Protein AF-A0A0S8FXU2-F1 (afdb_monomer_lite)

Secondary structure (DSSP, 8-state):
----TTTSBTTB-EEETTT---SS-HHHHHHHTSTT-EE---TTT--EE-STTHHHHHTTGGG-SSTTSTTSHHHHHHHTT-EEEEES--GGG-THHHHHHHHHT-TTSEEEEEEEEEE-TT--EEEEEEEEEPSSS-B--GGGHHHHHHTTSEEEEEETTEEEEEEEHHHHHHHHHHHHHH-TTTTB-HHHHHHHHHHHHHHHHT-

Structure (mmCIF, N/CA/C/O backbone):
data_AF-A0A0S8FXU2-F1
#
_entry.id   AF-A0A0S8FXU2-F1
#
loop_
_atom_site.group_PDB
_atom_site.id
_atom_site.type_symbol
_atom_site.label_atom_id
_atom_site.label_alt_id
_atom_site.label_comp_id
_atom_site.label_asym_id
_atom_site.label_entity_id
_atom_site.label_seq_id
_atom_site.pdbx_PDB_ins_code
_atom_site.Cartn_x
_atom_site.Cartn_y
_atom_site.Cartn_z
_atom_site.occupancy
_atom_site.B_iso_or_equiv
_atom_site.auth_seq_id
_atom_site.auth_comp_id
_atom_site.auth_asym_id
_atom_site.auth_atom_id
_atom_site.pdbx_PDB_model_num
ATOM 1 N N . PRO A 1 1 ? -3.199 -3.522 6.782 1.00 95.38 1 PRO A N 1
ATOM 2 C CA . PRO A 1 1 ? -3.885 -2.421 6.048 1.00 95.38 1 PRO A CA 1
ATOM 3 C C . PRO A 1 1 ? -5.381 -2.440 6.380 1.00 95.38 1 PRO A C 1
ATOM 5 O O . PRO A 1 1 ? -5.891 -3.525 6.604 1.00 95.38 1 PRO A O 1
ATOM 8 N N . THR A 1 2 ? -6.085 -1.306 6.423 1.00 97.88 2 THR A N 1
ATOM 9 C CA . THR A 1 2 ? -7.543 -1.249 6.686 1.00 97.88 2 THR A CA 1
ATOM 10 C C . THR A 1 2 ? -8.235 -0.353 5.666 1.00 97.88 2 THR A C 1
ATOM 12 O O . THR A 1 2 ? -8.975 0.566 6.021 1.00 97.88 2 THR A O 1
ATOM 15 N N . HIS A 1 3 ? -7.934 -0.591 4.393 1.00 97.81 3 HIS A N 1
ATOM 16 C CA . HIS A 1 3 ? -8.373 0.261 3.296 1.00 97.81 3 HIS A CA 1
ATOM 17 C C . HIS A 1 3 ? -9.881 0.363 3.163 1.00 97.81 3 HIS A C 1
ATOM 19 O O . HIS A 1 3 ? -10.628 -0.460 3.686 1.00 97.81 3 HIS A O 1
ATOM 25 N N . THR A 1 4 ? -10.291 1.376 2.418 1.00 97.81 4 THR A N 1
ATOM 26 C CA . THR A 1 4 ? -11.679 1.789 2.200 1.00 97.81 4 THR A CA 1
ATOM 27 C C . THR A 1 4 ? -11.883 2.288 0.770 1.00 97.81 4 THR A C 1
ATOM 29 O O . THR A 1 4 ? -12.839 3.005 0.495 1.00 97.81 4 THR A O 1
ATOM 32 N N . TRP A 1 5 ? -10.977 1.959 -0.156 1.00 95.31 5 TRP A N 1
ATOM 33 C CA . TRP A 1 5 ? -10.956 2.513 -1.512 1.00 95.31 5 TRP A CA 1
ATOM 34 C C . TRP A 1 5 ? -12.175 2.129 -2.367 1.00 95.31 5 TRP A C 1
ATOM 36 O O . TRP A 1 5 ? -12.476 2.873 -3.300 1.00 95.31 5 TRP A O 1
ATOM 46 N N . ASP A 1 6 ? -12.885 1.038 -2.047 1.00 94.94 6 ASP A N 1
ATOM 47 C CA . ASP A 1 6 ? -14.160 0.646 -2.679 1.00 94.94 6 ASP A CA 1
ATOM 48 C C . ASP A 1 6 ? -15.389 1.301 -2.010 1.00 94.94 6 ASP A C 1
ATOM 50 O O . ASP A 1 6 ? -16.474 1.321 -2.589 1.00 94.94 6 ASP A O 1
ATOM 54 N N . ARG A 1 7 ? -15.233 1.833 -0.788 1.00 96.00 7 ARG A N 1
ATOM 55 C CA . ARG A 1 7 ? -16.298 2.466 0.008 1.00 96.00 7 ARG A CA 1
ATOM 56 C C . ARG A 1 7 ? -16.272 3.977 -0.090 1.00 96.00 7 ARG A C 1
ATOM 58 O O . ARG A 1 7 ? -17.324 4.599 0.028 1.00 96.00 7 ARG A O 1
ATOM 65 N N . VAL A 1 8 ? -15.087 4.552 -0.270 1.00 97.00 8 VAL A N 1
ATOM 66 C CA . VAL A 1 8 ? -14.843 5.992 -0.221 1.00 97.00 8 VAL A CA 1
ATOM 67 C C . VAL A 1 8 ? -14.316 6.474 -1.569 1.00 97.00 8 VAL A C 1
ATOM 69 O O . VAL A 1 8 ? -13.294 5.998 -2.077 1.00 97.00 8 VAL A O 1
ATOM 72 N N . GLY A 1 9 ? -15.023 7.441 -2.144 1.00 95.62 9 GLY A N 1
ATOM 73 C CA . GLY A 1 9 ? -14.737 8.035 -3.451 1.00 95.62 9 GLY A CA 1
ATOM 74 C C . GLY A 1 9 ? -15.733 9.147 -3.770 1.00 95.62 9 GLY A C 1
ATOM 75 O O . GLY A 1 9 ? -16.503 9.548 -2.901 1.00 95.62 9 GLY A O 1
ATOM 76 N N . ALA A 1 10 ? -15.783 9.618 -5.017 1.00 93.50 10 ALA A N 1
ATOM 77 C CA . ALA A 1 10 ? -16.607 10.774 -5.399 1.00 93.50 10 ALA A CA 1
ATOM 78 C C . ALA A 1 10 ? -18.093 10.698 -4.973 1.00 93.50 10 ALA A C 1
ATOM 80 O O . ALA A 1 10 ? -18.680 11.710 -4.598 1.00 93.50 10 ALA A O 1
ATOM 81 N N . ARG A 1 11 ? -18.706 9.504 -4.998 1.00 95.25 11 ARG A N 1
ATOM 82 C CA . ARG A 1 11 ? -20.121 9.297 -4.614 1.00 95.25 11 ARG A CA 1
ATOM 83 C C . ARG A 1 11 ? -20.352 9.158 -3.107 1.00 95.25 11 ARG A C 1
ATOM 85 O O . ARG A 1 11 ? -21.468 9.362 -2.648 1.00 95.25 11 ARG A O 1
ATOM 92 N N . ASN A 1 12 ? -19.316 8.801 -2.355 1.00 97.12 12 ASN A N 1
ATOM 93 C CA . ASN A 1 12 ? -19.347 8.686 -0.901 1.00 97.12 12 ASN A CA 1
ATOM 94 C C . ASN A 1 12 ? -18.020 9.229 -0.345 1.00 97.12 12 ASN A C 1
ATOM 96 O O . ASN A 1 12 ? -17.089 8.458 -0.107 1.00 97.12 12 ASN A O 1
ATOM 100 N N . PRO A 1 13 ? -17.877 10.559 -0.223 1.00 97.69 13 PRO A N 1
ATOM 101 C CA . PRO A 1 13 ? -16.569 11.188 -0.056 1.00 97.69 13 PRO A CA 1
ATOM 102 C C . PRO A 1 13 ? -16.084 11.214 1.397 1.00 97.69 13 PRO A C 1
ATOM 104 O O . PRO A 1 13 ? -15.031 11.787 1.670 1.00 97.69 13 PRO A O 1
ATOM 107 N N . VAL A 1 14 ? -16.849 10.656 2.339 1.00 98.44 14 VAL A N 1
ATOM 108 C CA . VAL A 1 14 ? -16.555 10.730 3.772 1.00 98.44 14 VAL A CA 1
ATOM 109 C C . VAL A 1 14 ? -16.098 9.373 4.288 1.00 98.44 14 VAL A C 1
ATOM 111 O O . VAL A 1 14 ? -16.802 8.373 4.184 1.00 98.44 14 VAL A O 1
ATOM 114 N N . PHE A 1 15 ? -14.915 9.373 4.886 1.00 98.56 15 PHE A N 1
ATOM 115 C CA . PHE A 1 15 ? -14.363 8.292 5.679 1.00 98.56 15 PHE A CA 1
ATOM 116 C C . PHE A 1 15 ? -14.498 8.635 7.166 1.00 98.56 15 PHE A C 1
ATOM 118 O O . PHE A 1 15 ? -13.923 9.615 7.621 1.00 98.56 15 PHE A O 1
ATOM 125 N N . ASP A 1 16 ? -15.220 7.826 7.933 1.00 98.38 16 ASP A N 1
ATOM 126 C CA . ASP A 1 16 ? -15.254 7.901 9.403 1.00 98.38 16 ASP A CA 1
ATOM 127 C C . ASP A 1 16 ? -14.428 6.755 10.000 1.00 98.38 16 ASP A C 1
ATOM 129 O O . ASP A 1 16 ? -14.687 5.583 9.695 1.00 98.38 16 ASP A O 1
ATOM 133 N N . VAL A 1 17 ? -13.436 7.078 10.841 1.00 97.44 17 VAL A N 1
ATOM 134 C CA . VAL A 1 17 ? -12.523 6.078 11.428 1.00 97.44 17 VAL A CA 1
ATOM 135 C C . VAL A 1 17 ? -13.238 5.032 12.281 1.00 97.44 17 VAL A C 1
ATOM 137 O O . VAL A 1 17 ? -12.765 3.890 12.350 1.00 97.44 17 VAL A O 1
ATOM 140 N N . ARG A 1 18 ? -14.373 5.402 12.888 1.00 96.19 18 ARG A N 1
ATOM 141 C CA . ARG A 1 18 ? -15.187 4.563 13.776 1.00 96.19 18 ARG A CA 1
ATOM 142 C C . ARG A 1 18 ? -16.054 3.619 12.948 1.00 96.19 18 ARG A C 1
ATOM 144 O O . ARG A 1 18 ? -15.960 2.396 13.093 1.00 96.19 18 ARG A O 1
ATOM 151 N N . GLU A 1 19 ? -16.786 4.186 11.992 1.00 96.50 19 GLU A N 1
ATOM 152 C CA . GLU A 1 19 ? -17.883 3.495 11.306 1.00 96.50 19 GLU A CA 1
ATOM 153 C C . GLU A 1 19 ? -17.483 2.822 9.988 1.00 96.50 19 GLU A C 1
ATOM 155 O O . GLU A 1 19 ? -17.988 1.749 9.657 1.00 96.50 19 GLU A O 1
ATOM 160 N N . THR A 1 20 ? -16.556 3.402 9.219 1.00 98.19 20 THR A N 1
ATOM 161 C CA . THR A 1 20 ? -16.311 2.934 7.843 1.00 98.19 20 THR A CA 1
ATOM 162 C C . THR A 1 20 ? -15.603 1.582 7.848 1.00 98.19 20 THR A C 1
ATOM 164 O O . THR A 1 20 ? -14.415 1.490 8.172 1.00 98.19 20 THR A O 1
ATOM 167 N N . ALA A 1 21 ? -16.312 0.519 7.474 1.00 97.50 21 ALA A N 1
ATOM 168 C CA . ALA A 1 21 ? -15.754 -0.828 7.391 1.00 97.50 21 ALA A CA 1
ATOM 169 C C . ALA A 1 21 ? -14.604 -0.902 6.378 1.00 97.50 21 ALA A C 1
ATOM 171 O O . ALA A 1 21 ? -14.632 -0.227 5.347 1.00 97.50 21 ALA A O 1
ATOM 172 N N . CYS A 1 22 ? -13.585 -1.711 6.671 1.00 96.81 22 CYS A N 1
ATOM 173 C CA . CYS A 1 22 ? -12.505 -1.929 5.720 1.00 96.81 22 CYS A CA 1
ATOM 174 C C . CYS A 1 22 ? -12.910 -2.902 4.602 1.00 96.81 22 CYS A C 1
ATOM 176 O O . CYS A 1 22 ? -13.793 -3.742 4.770 1.00 96.81 22 CYS A O 1
ATOM 178 N N . CYS A 1 23 ? -12.236 -2.797 3.459 1.00 96.38 23 CYS A N 1
ATOM 179 C CA . CYS A 1 23 ? -12.564 -3.535 2.239 1.00 96.38 23 CYS A CA 1
ATOM 180 C C . CYS A 1 23 ? -11.589 -4.658 1.880 1.00 96.38 23 CYS A C 1
ATOM 182 O O . CYS A 1 23 ? -11.711 -5.274 0.828 1.00 96.38 23 CYS A O 1
ATOM 184 N N . VAL A 1 24 ? -10.604 -4.914 2.740 1.00 95.38 24 VAL A N 1
ATOM 185 C CA . VAL A 1 24 ? -9.493 -5.837 2.454 1.00 95.38 24 VAL A CA 1
ATOM 186 C C . VAL A 1 24 ? -9.692 -7.235 3.032 1.00 95.38 24 VAL A C 1
ATOM 188 O O . VAL A 1 24 ? -9.026 -8.168 2.601 1.00 95.38 24 VAL A O 1
ATOM 191 N N . GLY A 1 25 ? -10.583 -7.401 4.012 1.00 94.25 25 GLY A N 1
ATOM 192 C CA . GLY A 1 25 ? -10.903 -8.710 4.575 1.00 94.25 25 GLY A CA 1
ATOM 193 C C . GLY A 1 25 ? -11.252 -8.678 6.058 1.00 94.25 25 GLY A C 1
ATOM 194 O O . GLY A 1 25 ? -11.150 -7.652 6.733 1.00 94.25 25 GLY A O 1
ATOM 195 N N . LEU A 1 26 ? -11.642 -9.844 6.574 1.00 96.38 26 LEU A N 1
ATOM 196 C CA . LEU A 1 26 ? -12.110 -9.989 7.950 1.00 96.38 26 LEU A CA 1
ATOM 197 C C . LEU A 1 26 ? -11.000 -9.736 8.978 1.00 96.38 26 LEU A C 1
ATOM 199 O O . LEU A 1 26 ? -11.242 -9.050 9.964 1.00 96.38 26 LEU A O 1
ATOM 203 N N . ILE A 1 27 ? -9.779 -10.234 8.747 1.00 96.25 27 ILE A N 1
ATOM 204 C CA . ILE A 1 27 ? -8.677 -10.092 9.714 1.00 96.25 27 ILE A CA 1
ATOM 205 C C . ILE A 1 27 ? -8.377 -8.611 10.009 1.00 96.25 27 ILE A C 1
ATOM 207 O O . ILE A 1 27 ? -8.376 -8.245 11.188 1.00 96.25 27 ILE A O 1
ATOM 211 N N . PRO A 1 28 ? -8.174 -7.724 9.012 1.00 97.00 28 PRO A N 1
ATOM 212 C CA . PRO A 1 28 ? -7.961 -6.313 9.312 1.00 97.00 28 PRO A CA 1
ATOM 213 C C . PRO A 1 28 ? -9.177 -5.601 9.916 1.00 97.00 28 PRO A C 1
ATOM 215 O O . PRO A 1 28 ? -8.998 -4.709 10.748 1.00 97.00 28 PRO A O 1
ATOM 218 N N . GLU A 1 29 ? -10.398 -6.006 9.551 1.00 97.81 29 GLU A N 1
ATOM 219 C CA . GLU A 1 29 ? -11.631 -5.461 10.134 1.00 97.81 29 GLU A CA 1
ATOM 220 C C . GLU A 1 29 ? -11.760 -5.823 11.618 1.00 97.81 29 GLU A C 1
ATOM 222 O O . GLU A 1 29 ? -12.089 -4.976 12.448 1.00 97.81 29 GLU A O 1
ATOM 227 N N . THR A 1 30 ? -11.445 -7.065 11.980 1.00 98.19 30 THR A N 1
ATOM 228 C CA . THR A 1 30 ? -11.378 -7.492 13.377 1.00 98.19 30 THR A CA 1
ATOM 229 C C . THR A 1 30 ? -10.238 -6.779 14.101 1.00 98.19 30 THR A C 1
ATOM 231 O O . THR A 1 30 ? -10.432 -6.283 15.209 1.00 98.19 30 THR A O 1
ATOM 234 N N . PHE A 1 31 ? -9.060 -6.668 13.476 1.0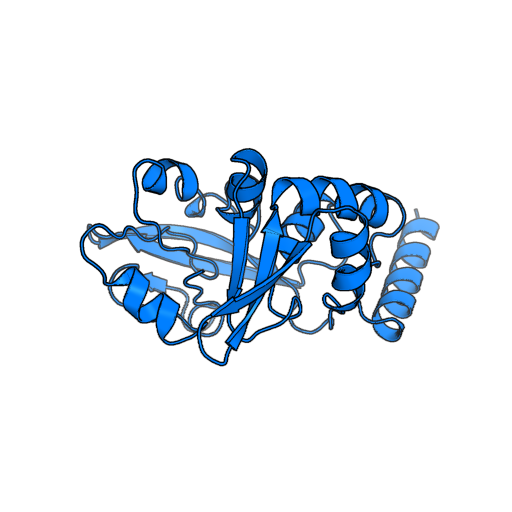0 98.12 31 PHE A N 1
ATOM 235 C CA . PHE A 1 31 ? -7.888 -6.016 14.063 1.00 98.12 31 PHE A CA 1
ATOM 236 C C . PHE A 1 31 ? -8.153 -4.551 14.425 1.00 98.12 31 PHE A C 1
ATOM 238 O O . PHE A 1 31 ? -7.837 -4.146 15.544 1.00 98.12 31 PHE A O 1
ATOM 245 N N . ARG A 1 32 ? -8.780 -3.763 13.536 1.00 97.31 32 ARG A N 1
ATOM 246 C CA . ARG A 1 32 ? -9.039 -2.334 13.797 1.00 97.31 32 ARG A CA 1
ATOM 247 C C . ARG A 1 32 ? -9.980 -2.078 14.976 1.00 97.31 32 ARG A C 1
ATOM 249 O O . ARG A 1 32 ? -9.991 -0.969 15.492 1.00 97.31 32 ARG A O 1
ATOM 256 N N . ARG A 1 33 ? -10.779 -3.076 15.370 1.00 96.44 33 ARG A N 1
ATOM 257 C CA . ARG A 1 33 ? -11.742 -2.996 16.482 1.00 96.44 33 ARG A CA 1
ATOM 258 C C . ARG A 1 33 ? -11.174 -3.514 17.805 1.00 96.44 33 ARG A C 1
ATOM 260 O O . ARG A 1 33 ? -11.868 -3.483 18.817 1.00 96.44 33 ARG A O 1
ATOM 267 N N . ARG A 1 34 ? -9.939 -4.027 17.820 1.00 97.50 34 ARG A N 1
ATOM 268 C CA . ARG A 1 34 ? -9.326 -4.544 19.048 1.00 97.50 34 ARG A CA 1
ATOM 269 C C . ARG A 1 34 ? -9.037 -3.412 20.041 1.00 97.50 34 ARG A C 1
ATOM 271 O O . ARG A 1 34 ? -8.635 -2.326 19.620 1.00 97.50 34 ARG A O 1
ATOM 278 N N . PRO A 1 35 ? -9.126 -3.678 21.358 1.00 96.88 35 PRO A N 1
ATOM 279 C CA . PRO A 1 35 ? -8.649 -2.744 22.369 1.00 96.88 35 PRO A CA 1
ATOM 280 C C . PRO A 1 35 ? -7.204 -2.300 22.099 1.00 96.88 35 PRO A C 1
ATOM 282 O O . PRO A 1 35 ? -6.329 -3.124 21.827 1.00 96.88 35 PRO A O 1
ATOM 285 N N . GLY A 1 36 ? -6.963 -0.989 22.162 1.00 96.00 36 GLY A N 1
ATOM 286 C CA . GLY A 1 36 ? -5.650 -0.376 21.938 1.00 96.00 36 GLY A CA 1
ATOM 287 C C . GLY A 1 36 ? -5.297 -0.076 20.475 1.00 96.00 36 GLY A C 1
ATOM 288 O O . GLY A 1 36 ? -4.292 0.612 20.249 1.00 96.00 36 GLY A O 1
ATOM 289 N N . ALA A 1 37 ? -6.102 -0.536 19.508 1.00 97.69 37 ALA A N 1
ATOM 290 C CA . ALA A 1 37 ? -5.939 -0.193 18.097 1.00 97.69 37 ALA A CA 1
ATOM 291 C C . ALA A 1 37 ? -6.272 1.278 17.839 1.00 97.69 37 ALA A C 1
ATOM 293 O O . ALA A 1 37 ? -7.263 1.802 18.339 1.00 97.69 37 ALA A O 1
ATOM 294 N N . VAL A 1 38 ? -5.441 1.927 17.027 1.00 97.69 38 VAL A N 1
ATOM 295 C CA . VAL A 1 38 ? -5.683 3.267 16.478 1.00 97.69 38 VAL A CA 1
ATOM 296 C C . VAL A 1 38 ? -5.709 3.150 14.964 1.00 97.69 38 VAL A C 1
ATOM 298 O O . VAL A 1 38 ? -4.963 2.347 14.401 1.00 97.69 38 VAL A O 1
ATOM 301 N N . ARG A 1 39 ? -6.569 3.924 14.299 1.00 97.88 39 ARG A N 1
ATOM 302 C CA . ARG A 1 39 ? -6.699 3.940 12.839 1.00 97.88 39 ARG A CA 1
ATOM 303 C C . ARG A 1 39 ? -6.327 5.308 12.281 1.00 97.88 39 ARG A C 1
ATOM 305 O O . ARG A 1 39 ? -6.795 6.325 12.778 1.00 97.88 39 ARG A O 1
ATOM 312 N N . GLY A 1 40 ? -5.497 5.312 11.242 1.00 97.44 40 GLY A N 1
ATOM 313 C CA . GLY A 1 40 ? -5.082 6.524 10.540 1.00 97.44 40 GLY A CA 1
ATOM 314 C C . GLY A 1 40 ? -6.204 7.138 9.701 1.00 97.44 40 GLY A C 1
ATOM 315 O O . GLY A 1 40 ? -7.202 6.485 9.393 1.00 97.44 40 GLY A O 1
ATOM 316 N N . LEU A 1 41 ? -6.006 8.392 9.295 1.00 97.38 41 LEU A N 1
ATOM 317 C CA . LEU A 1 41 ? -7.056 9.249 8.738 1.00 97.38 41 LEU A CA 1
ATOM 318 C C . LEU A 1 41 ? -7.065 9.365 7.203 1.00 97.38 41 LEU A C 1
ATOM 320 O O . LEU A 1 4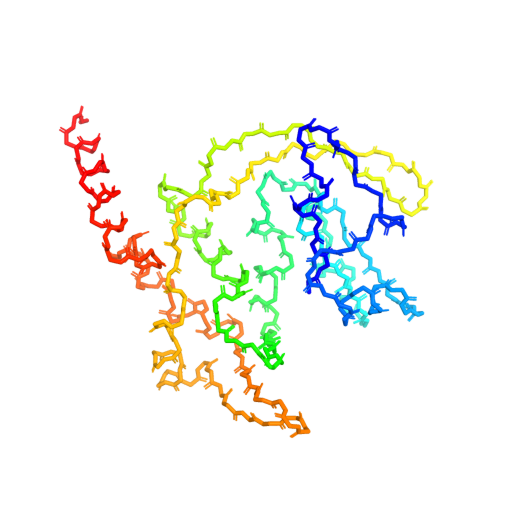1 ? -7.842 10.145 6.664 1.00 97.38 41 LEU A O 1
ATOM 324 N N . HIS A 1 42 ? -6.255 8.604 6.459 1.00 97.75 42 HIS A N 1
ATOM 325 C CA . HIS A 1 42 ? -6.323 8.663 4.992 1.00 97.75 42 HIS A CA 1
ATOM 326 C C . HIS A 1 42 ? -7.615 7.999 4.463 1.00 97.75 42 HIS A C 1
ATOM 328 O O . HIS A 1 42 ? -7.792 6.795 4.685 1.00 97.75 42 HIS A O 1
ATOM 334 N N . PRO A 1 43 ? -8.482 8.704 3.701 1.00 97.75 43 PRO A N 1
ATOM 335 C CA . PRO A 1 43 ? -9.839 8.237 3.398 1.00 97.75 43 PRO A CA 1
ATOM 336 C C . PRO A 1 43 ? -9.955 6.926 2.625 1.00 97.75 43 PRO A C 1
ATOM 338 O O . PRO A 1 43 ? -10.988 6.271 2.701 1.00 97.75 43 PRO A O 1
ATOM 341 N N . THR A 1 44 ? -8.928 6.544 1.864 1.00 97.12 44 THR A N 1
ATOM 342 C CA . THR A 1 44 ? -8.936 5.339 1.007 1.00 97.12 44 THR A CA 1
ATOM 343 C C . THR A 1 44 ? -7.953 4.257 1.456 1.00 97.12 44 THR A C 1
ATOM 345 O O . THR A 1 44 ? -8.196 3.072 1.244 1.00 97.12 44 THR A O 1
ATOM 348 N N . HIS A 1 45 ? -6.851 4.657 2.094 1.00 97.50 45 HIS A N 1
ATOM 349 C CA . HIS A 1 45 ? -5.689 3.817 2.398 1.00 97.50 45 HIS A CA 1
ATOM 350 C C . HIS A 1 45 ? -5.341 3.849 3.888 1.00 97.50 45 HIS A C 1
ATOM 352 O O . HIS A 1 45 ? -4.185 3.681 4.269 1.00 97.50 45 HIS A O 1
ATOM 358 N N . SER A 1 46 ? -6.344 4.060 4.748 1.00 97.69 46 SER A N 1
ATOM 359 C CA . SER A 1 46 ? -6.136 4.003 6.193 1.00 97.69 46 SER A CA 1
ATOM 360 C C . SER A 1 46 ? -5.530 2.660 6.620 1.00 97.69 46 SER A C 1
ATOM 362 O O . SER A 1 46 ? -5.830 1.593 6.068 1.00 97.69 46 SER A O 1
ATOM 364 N N . CYS A 1 47 ? -4.701 2.716 7.655 1.00 98.31 47 CYS A N 1
ATOM 365 C CA . CYS A 1 47 ? -4.164 1.556 8.353 1.00 98.31 47 CYS A CA 1
ATOM 366 C C . CYS A 1 47 ? -4.544 1.643 9.826 1.00 98.31 47 CYS A C 1
ATOM 368 O O . CYS A 1 47 ? -4.650 2.737 10.378 1.00 98.31 47 CYS A O 1
ATOM 370 N N . ALA A 1 48 ? -4.707 0.488 10.462 1.00 98.31 48 ALA A N 1
ATOM 371 C CA . ALA A 1 48 ? -4.762 0.393 11.908 1.00 98.31 48 ALA A CA 1
ATOM 372 C C . ALA A 1 48 ? -3.407 -0.064 12.452 1.00 98.31 48 ALA A C 1
ATOM 374 O O . ALA A 1 48 ? -2.694 -0.819 11.786 1.00 98.31 48 ALA A O 1
ATOM 375 N N . ALA A 1 49 ? -3.077 0.356 13.669 1.00 98.38 49 ALA A N 1
ATOM 376 C CA . ALA A 1 49 ? -1.860 -0.033 14.363 1.00 98.38 49 ALA A CA 1
ATOM 377 C C . ALA A 1 49 ? -2.104 -0.219 15.868 1.00 98.38 49 ALA A C 1
ATOM 379 O O . ALA A 1 49 ? -2.916 0.474 16.483 1.00 98.38 49 ALA A O 1
ATOM 380 N N . ILE A 1 50 ? -1.364 -1.160 16.455 1.00 98.25 50 ILE A N 1
ATOM 381 C CA . ILE A 1 50 ? -1.269 -1.414 17.897 1.00 98.25 50 ILE A CA 1
ATOM 382 C C . ILE A 1 50 ? 0.217 -1.438 18.246 1.00 98.25 50 ILE A C 1
ATOM 384 O O . ILE A 1 50 ? 1.025 -1.940 17.468 1.00 98.25 50 ILE A O 1
ATOM 388 N N . GLY A 1 51 ? 0.563 -0.928 19.425 1.00 97.44 51 GLY A N 1
ATOM 389 C CA . GLY A 1 51 ? 1.926 -0.946 19.945 1.00 97.44 51 GLY A CA 1
ATOM 390 C C . GLY A 1 51 ? 2.523 0.450 20.122 1.00 97.44 51 GLY A C 1
ATOM 391 O O . GLY A 1 51 ? 1.846 1.451 19.869 1.00 97.44 51 GLY A O 1
ATOM 392 N N . PRO A 1 52 ? 3.785 0.525 20.573 1.00 97.12 52 PRO A N 1
ATOM 393 C CA . PRO A 1 52 ? 4.419 1.778 20.986 1.00 97.12 52 PRO A CA 1
ATOM 394 C C . PRO A 1 52 ? 4.600 2.779 19.837 1.00 97.12 52 PRO A C 1
ATOM 396 O O . PRO A 1 52 ? 4.528 3.980 20.064 1.00 97.12 52 PRO A O 1
ATOM 399 N N . LEU A 1 53 ? 4.760 2.299 18.598 1.00 97.19 53 LEU A N 1
ATOM 400 C CA . LEU A 1 53 ? 4.989 3.142 17.415 1.00 97.19 53 LEU A CA 1
ATOM 401 C C . LEU A 1 53 ? 3.708 3.480 16.635 1.00 97.19 53 LEU A C 1
ATOM 403 O O . LEU A 1 53 ? 3.789 4.055 15.552 1.00 97.19 53 LEU A O 1
ATOM 407 N N . LYS A 1 54 ? 2.516 3.119 17.137 1.00 97.44 54 LYS A N 1
ATOM 408 C CA . LYS A 1 54 ? 1.258 3.243 16.373 1.00 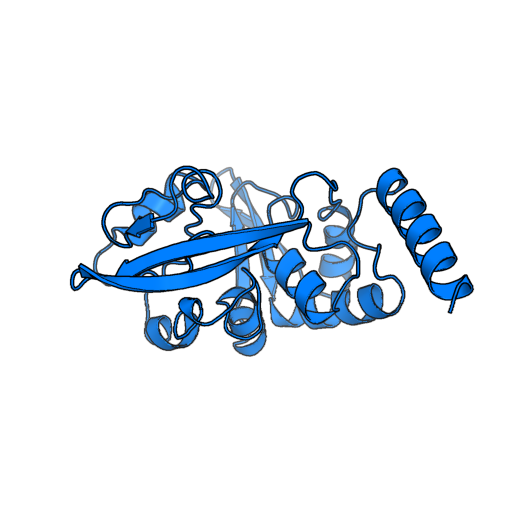97.44 54 LYS A CA 1
ATOM 409 C C . LYS A 1 54 ? 0.972 4.675 15.912 1.00 97.44 54 LYS A C 1
ATOM 411 O O . LYS A 1 54 ? 0.617 4.880 14.756 1.00 97.44 54 LYS A O 1
ATOM 416 N N . GLU A 1 55 ? 1.184 5.654 16.790 1.00 96.50 55 GLU A N 1
ATOM 417 C CA . GLU A 1 55 ? 0.957 7.066 16.476 1.00 96.50 55 GLU A CA 1
ATOM 418 C C . GLU A 1 55 ? 1.953 7.553 15.428 1.00 96.50 55 GLU A C 1
ATOM 420 O O . GLU A 1 55 ? 1.582 8.206 14.460 1.00 96.50 55 GLU A O 1
ATOM 425 N N . GLU A 1 56 ? 3.227 7.201 15.586 1.00 97.25 56 GLU A N 1
ATOM 426 C CA . GLU A 1 56 ? 4.279 7.612 14.662 1.00 97.25 56 GLU A CA 1
ATOM 427 C C . GLU A 1 56 ? 4.089 7.002 13.270 1.00 97.25 56 GLU A C 1
ATOM 429 O O . GLU A 1 56 ? 4.216 7.700 12.264 1.00 97.25 56 GLU A O 1
ATOM 434 N N . LEU A 1 57 ? 3.703 5.726 13.207 1.00 97.94 57 LEU A N 1
ATOM 435 C CA . LEU A 1 57 ? 3.435 5.024 11.957 1.00 97.94 57 LEU A CA 1
ATOM 436 C C . LEU A 1 57 ? 2.282 5.672 11.172 1.00 97.94 57 LEU A C 1
ATOM 438 O O . LEU A 1 57 ? 2.354 5.772 9.947 1.00 97.94 57 LEU A O 1
ATOM 442 N N . LEU A 1 58 ? 1.233 6.137 11.857 1.00 97.62 58 LEU A N 1
ATOM 443 C CA . LEU A 1 58 ? -0.004 6.616 11.229 1.00 97.62 58 LEU A CA 1
ATOM 444 C C . LEU A 1 58 ? -0.061 8.137 11.007 1.00 97.62 58 LEU A C 1
ATOM 446 O O . LEU A 1 58 ? -0.779 8.593 10.117 1.00 97.62 58 LEU A O 1
ATOM 450 N N . ARG A 1 59 ? 0.685 8.929 11.787 1.00 95.50 59 ARG A N 1
ATOM 451 C CA . ARG A 1 59 ? 0.575 10.399 11.848 1.00 95.50 59 ARG A CA 1
ATOM 452 C C . ARG A 1 59 ? 0.685 11.085 10.487 1.00 95.50 59 ARG A C 1
ATOM 454 O O . ARG A 1 59 ? 1.662 10.886 9.771 1.00 95.50 59 ARG A O 1
ATOM 461 N N . GLY A 1 60 ? -0.215 12.005 10.160 1.00 94.88 60 GLY A N 1
ATOM 462 C CA . GLY A 1 60 ? -0.040 12.884 9.003 1.00 94.88 60 GLY A CA 1
ATOM 463 C C . GLY A 1 60 ? -0.284 12.216 7.652 1.00 94.88 60 GLY A C 1
ATOM 464 O O . GLY A 1 60 ? -0.016 12.847 6.629 1.00 94.88 60 GLY A O 1
ATOM 465 N N . HIS A 1 61 ? -0.786 10.978 7.607 1.00 96.62 61 HIS A N 1
ATOM 466 C CA . HIS A 1 61 ? -1.177 10.342 6.345 1.00 96.62 61 HIS A CA 1
ATOM 467 C C . HIS A 1 61 ? -2.349 11.093 5.696 1.00 96.62 61 HIS A C 1
ATOM 469 O O . HIS A 1 61 ? -2.363 11.276 4.489 1.00 96.62 61 HIS A O 1
ATOM 475 N N . GLU A 1 62 ? -3.254 11.652 6.494 1.00 95.62 62 GLU A N 1
ATOM 476 C CA . GLU A 1 62 ? -4.331 12.557 6.073 1.00 95.62 62 GLU A CA 1
ATOM 477 C C . GLU A 1 62 ? -3.857 13.882 5.465 1.00 95.62 62 GLU A C 1
ATOM 479 O O . GLU A 1 62 ? -4.640 14.590 4.846 1.00 95.62 62 GLU A O 1
ATOM 484 N N . THR A 1 63 ? -2.577 14.228 5.625 1.00 96.19 63 THR A N 1
ATOM 485 C CA . THR A 1 63 ? -1.979 15.404 4.971 1.00 96.19 63 THR A CA 1
ATOM 486 C C . THR A 1 63 ? -1.385 15.073 3.603 1.00 96.19 63 THR A C 1
ATOM 488 O O . THR A 1 63 ? -0.813 15.943 2.951 1.00 96.19 63 THR A O 1
ATOM 491 N N . GLN A 1 64 ? -1.438 13.807 3.183 1.00 96.00 64 GLN A N 1
ATOM 492 C CA . GLN A 1 64 ? -0.912 13.364 1.899 1.00 96.00 64 GLN A CA 1
ATOM 493 C C . GLN A 1 64 ? -2.013 13.390 0.852 1.00 96.00 64 GLN A C 1
ATOM 495 O O . GLN A 1 64 ? -3.107 12.882 1.073 1.00 96.00 64 GLN A O 1
ATOM 500 N N . VAL A 1 65 ? -1.684 13.957 -0.308 1.00 95.81 65 VAL A N 1
ATOM 501 C CA . VAL A 1 65 ? -2.580 13.943 -1.466 1.00 95.81 65 VAL A CA 1
ATOM 502 C C . VAL A 1 65 ? -2.602 12.568 -2.132 1.00 95.81 65 VAL A C 1
ATOM 504 O O . VAL A 1 65 ? -3.525 12.248 -2.871 1.00 95.81 65 VAL A O 1
ATOM 507 N N . THR A 1 66 ? -1.591 11.739 -1.897 1.00 96.62 66 THR A N 1
ATOM 508 C CA . THR A 1 66 ? -1.461 10.420 -2.508 1.00 96.62 66 THR A CA 1
ATOM 509 C C . THR A 1 66 ? -1.547 9.321 -1.445 1.00 96.62 66 THR A C 1
ATOM 511 O O . THR A 1 66 ? -1.074 9.496 -0.315 1.00 96.62 66 THR A O 1
ATOM 514 N N . PRO A 1 67 ? -2.143 8.167 -1.783 1.00 95.50 67 PRO A N 1
ATOM 515 C CA . PRO A 1 67 ? -2.401 7.089 -0.833 1.00 95.50 67 PRO A CA 1
ATOM 516 C C . PRO A 1 67 ? -1.146 6.444 -0.240 1.00 95.50 67 PRO A C 1
ATOM 518 O O . PRO A 1 67 ? -1.197 5.974 0.898 1.00 95.50 67 PRO A O 1
ATOM 521 N N . CYS A 1 68 ? -0.022 6.427 -0.954 1.00 97.25 68 CYS A N 1
ATOM 522 C CA . CYS A 1 68 ? 1.224 5.804 -0.511 1.00 97.25 68 CYS A CA 1
ATOM 523 C C . CYS A 1 68 ? 2.406 6.789 -0.486 1.00 97.25 68 CYS A C 1
ATOM 525 O O . CYS A 1 68 ? 3.560 6.383 -0.631 1.00 97.25 68 CYS A O 1
ATOM 527 N N . GLY A 1 69 ? 2.119 8.072 -0.227 1.00 94.75 69 GLY A N 1
ATOM 528 C CA . GLY A 1 69 ? 3.118 9.140 -0.159 1.00 94.75 69 GLY A CA 1
ATOM 529 C C . GLY A 1 69 ? 4.117 9.005 0.998 1.00 94.75 69 GLY A C 1
ATOM 530 O O . GLY A 1 69 ? 4.088 8.052 1.784 1.00 94.75 69 GLY A O 1
ATOM 531 N N . SER A 1 70 ? 4.999 9.996 1.147 1.00 94.75 70 SER A N 1
ATOM 532 C CA . SER A 1 70 ? 6.158 9.932 2.055 1.00 94.75 70 SER A CA 1
ATOM 533 C C . SER A 1 70 ? 5.819 9.810 3.537 1.00 94.75 70 SER A C 1
ATOM 535 O O . SER A 1 70 ? 6.604 9.250 4.306 1.00 94.75 70 SER A O 1
ATOM 537 N N . ARG A 1 71 ? 4.634 10.281 3.940 1.00 95.56 71 ARG A N 1
ATOM 538 C CA . ARG A 1 71 ? 4.101 10.128 5.305 1.00 95.56 71 ARG A CA 1
ATOM 539 C C . ARG A 1 71 ? 3.118 8.966 5.452 1.00 95.56 71 ARG A C 1
ATOM 541 O O . ARG A 1 71 ? 2.459 8.862 6.483 1.00 95.56 71 ARG A O 1
ATOM 548 N N . SER A 1 72 ? 2.979 8.118 4.435 1.00 97.81 72 SER A N 1
ATOM 549 C CA . SER A 1 72 ? 2.126 6.937 4.524 1.00 97.81 72 SER A CA 1
ATOM 550 C C . SER A 1 72 ? 2.744 5.872 5.444 1.00 97.81 72 SER A C 1
ATOM 552 O O . SER A 1 72 ? 3.973 5.774 5.557 1.00 97.81 72 SER A O 1
ATOM 554 N N . PRO A 1 73 ? 1.914 5.010 6.058 1.00 97.81 73 PRO A N 1
ATOM 555 C CA . PRO A 1 73 ? 2.386 3.860 6.822 1.00 97.81 73 PRO A CA 1
ATOM 556 C C . PRO A 1 73 ? 3.302 2.932 6.016 1.00 97.81 73 PRO A C 1
ATOM 558 O O . PRO A 1 73 ? 4.155 2.278 6.600 1.00 97.81 73 PRO A O 1
ATOM 561 N N . TYR A 1 74 ? 3.160 2.890 4.688 1.00 98.06 74 TYR A N 1
ATOM 562 C CA . TYR A 1 74 ? 3.953 2.031 3.804 1.00 98.06 74 TYR A CA 1
ATOM 563 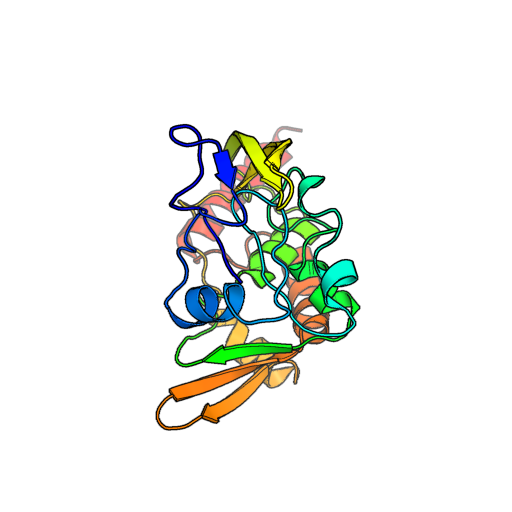C C . TYR A 1 74 ? 5.410 2.468 3.732 1.00 98.06 74 TYR A C 1
ATOM 565 O O . TYR A 1 74 ? 6.301 1.680 4.039 1.00 98.06 74 TYR A O 1
ATOM 573 N N . GLN A 1 75 ? 5.652 3.740 3.413 1.00 97.81 75 GLN A N 1
ATOM 574 C CA . GLN A 1 75 ? 7.016 4.265 3.372 1.00 97.81 75 GLN A CA 1
ATOM 575 C C . GLN A 1 75 ? 7.641 4.338 4.767 1.00 97.81 75 GLN A C 1
ATOM 577 O O . GLN A 1 75 ? 8.845 4.155 4.921 1.00 97.81 75 GLN A O 1
ATOM 582 N N . ARG A 1 76 ? 6.849 4.585 5.817 1.00 97.44 76 ARG A N 1
ATOM 583 C CA . ARG A 1 76 ? 7.367 4.521 7.192 1.00 97.44 76 ARG A CA 1
ATOM 584 C C . ARG A 1 76 ? 7.763 3.117 7.607 1.00 97.44 76 ARG A C 1
ATOM 586 O O . ARG A 1 76 ? 8.779 2.966 8.271 1.00 97.44 76 ARG A O 1
ATOM 593 N N . LEU A 1 77 ? 7.002 2.101 7.204 1.00 97.00 77 LEU A N 1
ATOM 594 C CA . LEU A 1 77 ? 7.350 0.717 7.504 1.00 97.00 77 LEU A CA 1
ATOM 595 C C . LEU A 1 77 ? 8.719 0.350 6.915 1.00 97.00 77 LEU A C 1
ATOM 597 O O . LEU A 1 77 ? 9.491 -0.319 7.592 1.00 97.00 77 LEU A O 1
ATOM 601 N N . MET A 1 78 ? 9.040 0.844 5.713 1.00 97.69 78 MET A N 1
ATOM 602 C CA . MET A 1 78 ? 10.373 0.705 5.110 1.00 97.69 78 MET A CA 1
ATOM 603 C C . MET A 1 78 ? 11.443 1.390 5.975 1.00 97.69 78 MET A C 1
ATOM 605 O O . MET A 1 78 ? 12.401 0.749 6.394 1.00 97.69 78 MET A O 1
ATOM 609 N N . ARG A 1 79 ? 11.230 2.654 6.371 1.00 96.75 79 ARG A N 1
ATOM 610 C CA . ARG A 1 79 ? 12.168 3.406 7.236 1.00 96.75 79 ARG A CA 1
ATOM 611 C C . ARG A 1 79 ? 12.375 2.778 8.617 1.00 96.75 79 ARG A C 1
ATOM 613 O O . ARG A 1 79 ? 13.442 2.931 9.200 1.00 96.75 79 ARG A O 1
ATOM 620 N N . PHE A 1 80 ? 11.360 2.109 9.156 1.00 96.06 80 PHE A N 1
ATOM 621 C CA . PHE A 1 80 ? 11.408 1.479 10.478 1.00 96.06 80 PHE A CA 1
ATOM 622 C C . PHE A 1 80 ? 11.980 0.053 10.452 1.00 96.06 80 PHE A C 1
ATOM 624 O O . PHE A 1 80 ? 11.991 -0.601 11.493 1.00 96.06 80 PHE A O 1
ATOM 631 N N . GLY A 1 81 ? 12.424 -0.454 9.293 1.00 95.44 81 GLY A N 1
ATOM 632 C CA . GLY A 1 81 ? 12.890 -1.841 9.164 1.00 95.44 81 GLY A CA 1
ATOM 633 C C . GLY A 1 81 ? 11.782 -2.858 9.454 1.00 95.44 81 GLY A C 1
ATOM 634 O O . GLY A 1 81 ? 12.014 -3.912 10.049 1.00 95.44 81 GLY A O 1
ATOM 635 N N . GLY A 1 82 ? 10.541 -2.503 9.117 1.00 97.56 82 GLY A N 1
ATOM 636 C CA . GLY A 1 82 ? 9.375 -3.339 9.347 1.00 97.56 82 GLY A CA 1
ATOM 637 C C . GLY A 1 82 ? 9.313 -4.539 8.404 1.00 97.56 82 GLY A C 1
ATOM 638 O O . GLY A 1 82 ? 10.029 -4.634 7.410 1.00 97.56 82 GLY A O 1
ATOM 639 N N . ARG A 1 83 ? 8.402 -5.466 8.704 1.00 98.38 83 ARG A N 1
ATOM 640 C CA . ARG A 1 83 ? 8.127 -6.635 7.862 1.00 98.38 83 ARG A CA 1
ATOM 641 C C . ARG A 1 83 ? 6.680 -6.632 7.399 1.00 98.38 83 ARG A C 1
ATOM 643 O O . ARG A 1 83 ? 5.782 -6.260 8.155 1.00 98.38 83 ARG A O 1
ATOM 650 N N . ILE A 1 84 ? 6.463 -7.070 6.168 1.00 98.31 84 ILE A N 1
ATOM 651 C CA . ILE A 1 84 ? 5.147 -7.238 5.558 1.00 98.31 84 ILE A CA 1
ATOM 652 C C . ILE A 1 84 ? 4.868 -8.736 5.506 1.00 98.31 84 ILE A C 1
ATOM 654 O O . ILE A 1 84 ? 5.651 -9.492 4.936 1.00 98.31 84 ILE A O 1
ATOM 658 N N . VAL A 1 85 ? 3.768 -9.161 6.122 1.00 98.06 85 VAL A N 1
ATOM 659 C CA . VAL A 1 85 ? 3.372 -10.571 6.179 1.00 98.06 85 VAL A CA 1
ATOM 660 C C . VAL A 1 85 ? 2.166 -10.787 5.277 1.00 98.06 85 VAL A C 1
ATOM 662 O O . VAL A 1 85 ? 1.123 -10.159 5.465 1.00 98.06 85 VAL A O 1
ATOM 665 N N . PHE A 1 86 ? 2.316 -11.697 4.325 1.00 97.94 86 PHE A N 1
ATOM 666 C CA . PHE A 1 86 ? 1.265 -12.181 3.442 1.00 97.94 86 PHE A CA 1
ATOM 667 C C . PHE A 1 86 ? 0.790 -13.522 3.983 1.00 97.94 86 PHE A C 1
ATOM 669 O O . PHE A 1 86 ? 1.586 -14.446 4.095 1.00 97.94 86 PHE A O 1
ATOM 676 N N . LEU A 1 87 ? -0.481 -13.615 4.373 1.00 97.00 87 LEU A N 1
ATOM 677 C CA . LEU A 1 87 ? -1.068 -14.813 4.977 1.00 97.00 87 LEU A CA 1
ATOM 678 C C . LEU A 1 87 ? -2.093 -15.413 4.013 1.00 97.00 87 LEU A C 1
ATOM 680 O O . LEU A 1 87 ? -3.177 -14.853 3.856 1.00 97.00 87 LEU A O 1
ATOM 684 N N . GLY A 1 88 ? -1.749 -16.532 3.373 1.00 96.31 88 GLY A N 1
ATOM 685 C CA . GLY A 1 88 ? -2.597 -17.202 2.382 1.00 96.31 88 GLY A CA 1
ATOM 686 C C . GLY A 1 88 ? -2.779 -16.416 1.079 1.00 96.31 88 GLY A C 1
ATOM 687 O O . GLY A 1 88 ? -3.734 -16.660 0.347 1.00 96.31 88 GLY A O 1
ATOM 688 N N . VAL A 1 89 ? -1.900 -15.447 0.812 1.00 96.00 89 VAL A N 1
ATOM 689 C CA . VAL A 1 89 ? -1.904 -14.596 -0.385 1.00 96.00 89 VAL A CA 1
ATOM 690 C C . VAL A 1 89 ? -0.474 -14.385 -0.879 1.00 96.00 89 VAL A C 1
ATOM 692 O O . VAL A 1 89 ? 0.480 -14.566 -0.124 1.00 96.00 89 VAL A O 1
ATOM 695 N N . ASP A 1 90 ? -0.340 -13.995 -2.142 1.00 95.88 90 ASP A N 1
ATOM 696 C CA . ASP A 1 90 ? 0.933 -13.711 -2.806 1.00 95.88 90 ASP A CA 1
ATOM 697 C C . ASP A 1 90 ? 1.203 -12.192 -2.879 1.00 95.88 90 ASP A C 1
ATOM 699 O O . ASP A 1 90 ? 0.459 -11.370 -2.322 1.00 95.88 90 ASP A O 1
ATOM 703 N N . LEU A 1 91 ? 2.269 -11.785 -3.575 1.00 97.88 91 LEU A N 1
ATOM 704 C CA . LEU A 1 91 ? 2.611 -10.366 -3.698 1.00 97.88 91 LEU A CA 1
ATOM 705 C C . LEU A 1 91 ? 1.653 -9.541 -4.573 1.00 97.88 91 LEU A C 1
ATOM 707 O O . LEU A 1 91 ? 1.769 -8.315 -4.592 1.00 97.88 91 LEU A O 1
ATOM 711 N N . ARG A 1 92 ? 0.674 -10.146 -5.253 1.00 96.88 92 ARG A N 1
ATOM 712 C CA . ARG A 1 92 ? -0.304 -9.433 -6.101 1.00 96.88 92 ARG A CA 1
ATOM 713 C C . ARG A 1 92 ? -1.112 -8.392 -5.338 1.00 96.88 92 ARG A C 1
ATOM 715 O O . ARG A 1 92 ? -1.549 -7.407 -5.919 1.00 96.88 92 ARG A O 1
ATOM 722 N N . VAL A 1 93 ? -1.299 -8.596 -4.036 1.00 95.19 93 VAL A N 1
ATOM 723 C CA . VAL A 1 93 ? -2.043 -7.681 -3.154 1.00 95.19 93 VAL A CA 1
ATOM 724 C C . VAL A 1 93 ? -1.130 -6.740 -2.356 1.00 95.19 93 VAL A C 1
ATOM 726 O O . VAL A 1 93 ? -1.585 -6.046 -1.443 1.00 95.19 93 VAL A O 1
ATOM 729 N N . ASN A 1 94 ? 0.170 -6.709 -2.660 1.00 97.44 94 ASN A N 1
ATOM 730 C CA . ASN A 1 94 ? 1.148 -5.926 -1.915 1.00 97.44 94 ASN A CA 1
ATOM 731 C C . ASN A 1 94 ? 1.060 -4.427 -2.233 1.00 97.44 94 ASN A C 1
ATOM 733 O O . ASN A 1 94 ? 1.714 -3.917 -3.140 1.00 97.44 94 ASN A O 1
ATOM 737 N N . THR A 1 95 ? 0.328 -3.686 -1.402 1.00 97.12 95 THR A N 1
ATOM 738 C CA . THR A 1 95 ? 0.216 -2.223 -1.518 1.00 97.12 95 THR A CA 1
ATOM 739 C C . THR A 1 95 ? 1.558 -1.494 -1.406 1.00 97.12 95 THR A C 1
ATOM 741 O O . THR A 1 95 ? 1.691 -0.381 -1.905 1.00 97.12 95 THR A O 1
ATOM 744 N N . SER A 1 96 ? 2.570 -2.091 -0.774 1.00 98.12 96 SER A N 1
ATOM 745 C CA . SER A 1 96 ? 3.873 -1.444 -0.622 1.00 98.12 96 SER A CA 1
ATOM 746 C C . SER A 1 96 ? 4.610 -1.280 -1.955 1.00 98.12 96 SER A C 1
ATOM 748 O O . SER A 1 96 ? 5.453 -0.395 -2.045 1.00 98.12 96 SER A O 1
ATOM 750 N N . PHE A 1 97 ? 4.272 -2.039 -3.007 1.00 98.31 97 PHE A N 1
ATOM 751 C CA . PHE A 1 97 ? 4.783 -1.748 -4.352 1.00 98.31 97 PHE A CA 1
ATOM 752 C C . PHE A 1 97 ? 4.287 -0.404 -4.879 1.00 98.31 97 PHE A C 1
ATOM 754 O O . PHE A 1 97 ? 5.073 0.330 -5.464 1.00 98.31 97 PHE A O 1
ATOM 761 N N . HIS A 1 98 ? 3.040 -0.019 -4.597 1.00 97.69 98 HIS A N 1
ATOM 762 C CA . HIS A 1 98 ? 2.560 1.312 -4.967 1.00 97.69 98 HIS A CA 1
ATOM 763 C C . HIS A 1 98 ? 3.305 2.425 -4.225 1.00 97.69 98 HIS A C 1
ATOM 765 O O . HIS A 1 98 ? 3.509 3.498 -4.779 1.00 97.69 98 HIS A O 1
ATOM 771 N N . ALA A 1 99 ? 3.768 2.181 -2.994 1.00 98.06 99 ALA A N 1
ATOM 772 C CA . ALA A 1 99 ? 4.640 3.133 -2.309 1.00 98.06 99 ALA A CA 1
ATOM 773 C C . ALA A 1 99 ? 5.968 3.322 -3.057 1.00 98.06 99 ALA A C 1
ATOM 775 O O . ALA A 1 99 ? 6.430 4.452 -3.178 1.00 98.06 99 ALA A O 1
ATOM 776 N N . LEU A 1 100 ? 6.535 2.249 -3.615 1.00 98.56 100 LEU A N 1
ATOM 777 C CA . LEU A 1 100 ? 7.740 2.318 -4.445 1.00 98.56 100 LEU A CA 1
ATOM 778 C C . LEU A 1 100 ? 7.475 2.997 -5.798 1.00 98.56 100 LEU A C 1
ATOM 780 O O . LEU A 1 100 ? 8.275 3.822 -6.225 1.00 98.56 100 LEU A O 1
ATOM 784 N N . GLU A 1 101 ? 6.336 2.723 -6.442 1.00 98.12 101 GLU A N 1
ATOM 785 C CA . GLU A 1 101 ? 5.896 3.431 -7.658 1.00 98.12 101 GLU A CA 1
ATOM 786 C C . GLU A 1 101 ? 5.768 4.946 -7.405 1.00 98.12 101 GLU A C 1
ATOM 788 O O . GLU A 1 101 ? 6.215 5.756 -8.220 1.00 98.12 101 GLU A O 1
ATOM 793 N N . GLU A 1 102 ? 5.201 5.338 -6.256 1.00 97.69 102 GLU A N 1
ATOM 794 C CA . GLU A 1 102 ? 5.110 6.740 -5.836 1.00 97.69 102 GLU A CA 1
ATOM 795 C C . GLU A 1 102 ? 6.482 7.357 -5.563 1.00 97.69 102 GLU A C 1
ATOM 797 O O . GLU A 1 102 ? 6.742 8.476 -6.002 1.00 97.69 102 GLU A O 1
ATOM 802 N N . MET A 1 103 ? 7.365 6.640 -4.860 1.00 97.69 103 MET A N 1
ATOM 803 C CA . MET A 1 103 ? 8.731 7.093 -4.575 1.00 97.69 103 MET A CA 1
ATOM 804 C C . MET A 1 103 ? 9.551 7.281 -5.849 1.00 97.69 103 MET A C 1
ATOM 806 O O . MET A 1 103 ? 10.299 8.251 -5.952 1.00 97.69 103 MET A O 1
ATOM 810 N N . ALA A 1 104 ? 9.395 6.379 -6.818 1.00 97.62 104 ALA A N 1
ATOM 811 C CA . ALA A 1 104 ? 10.054 6.458 -8.116 1.00 97.62 104 ALA A CA 1
ATOM 812 C C . ALA A 1 104 ? 9.444 7.537 -9.028 1.00 97.62 104 ALA A C 1
ATOM 814 O O . ALA A 1 104 ? 10.059 7.916 -10.022 1.00 97.62 104 ALA A O 1
ATOM 815 N N . GLY A 1 105 ? 8.244 8.037 -8.709 1.00 95.88 105 GLY A N 1
ATOM 816 C CA . GLY A 1 105 ? 7.556 9.041 -9.515 1.00 95.88 105 GLY A CA 1
ATOM 817 C C . GLY A 1 105 ? 7.169 8.525 -10.902 1.00 95.88 105 GLY A C 1
ATOM 818 O O . GLY A 1 105 ? 7.304 9.257 -11.883 1.00 95.88 105 GLY A O 1
ATOM 819 N N . VAL A 1 106 ? 6.718 7.266 -11.003 1.00 95.75 106 VAL A N 1
ATOM 820 C CA . VAL A 1 106 ? 6.389 6.661 -12.304 1.00 95.75 106 VAL A CA 1
ATOM 821 C C . VAL A 1 106 ? 5.271 7.445 -13.018 1.00 95.75 106 VAL A C 1
ATOM 823 O O . VAL A 1 106 ? 4.323 7.912 -12.375 1.00 95.75 106 VAL A O 1
ATOM 826 N N . PRO A 1 107 ? 5.340 7.609 -14.352 1.00 92.81 107 PRO A N 1
ATOM 827 C CA . PRO A 1 107 ? 4.531 8.609 -15.056 1.00 92.81 107 PRO A CA 1
ATOM 828 C C . PRO A 1 107 ? 3.047 8.239 -15.215 1.00 92.81 107 PRO A C 1
ATOM 830 O O . PRO A 1 107 ? 2.240 9.090 -15.575 1.00 92.81 107 PRO A O 1
ATOM 833 N N . TRP A 1 108 ? 2.673 6.991 -14.937 1.00 92.94 108 TRP A N 1
ATOM 834 C CA . TRP A 1 108 ? 1.356 6.407 -15.232 1.00 92.94 108 TRP A CA 1
ATOM 835 C C . TRP A 1 108 ? 0.500 6.140 -13.981 1.00 92.94 108 TRP A C 1
ATOM 837 O O . TRP A 1 108 ? -0.583 5.565 -14.075 1.00 92.94 108 TRP A O 1
ATOM 847 N N . LEU A 1 109 ? 0.977 6.521 -12.790 1.00 94.88 109 LEU A N 1
ATOM 848 C CA . LEU A 1 109 ? 0.443 6.011 -11.523 1.00 94.88 109 LEU A CA 1
ATOM 849 C C . LEU A 1 109 ? -0.935 6.546 -11.125 1.00 94.88 109 LEU A C 1
ATOM 851 O O . LEU A 1 109 ? -1.685 5.844 -10.451 1.00 94.88 109 LEU A O 1
ATOM 855 N N . PHE A 1 110 ? -1.269 7.783 -11.483 1.00 94.62 110 PHE A N 1
ATOM 856 C CA . PHE A 1 110 ? -2.476 8.450 -10.992 1.00 94.62 110 PHE A CA 1
ATOM 857 C C . PHE A 1 110 ? -3.379 8.875 -12.142 1.00 94.62 110 PHE A C 1
ATOM 859 O O . PHE A 1 110 ? -2.893 9.484 -13.092 1.00 94.62 110 PHE A O 1
ATOM 866 N N . ASP A 1 111 ? -4.686 8.638 -12.020 1.00 87.44 111 ASP A N 1
ATOM 867 C CA . ASP A 1 111 ? -5.643 8.919 -13.101 1.00 87.44 111 ASP A CA 1
ATOM 868 C C . ASP A 1 111 ? -6.691 9.994 -12.774 1.00 87.44 111 ASP A C 1
ATOM 870 O O . ASP A 1 111 ? -7.147 10.698 -13.672 1.00 87.44 111 ASP A O 1
ATOM 874 N N . ARG A 1 112 ? -7.062 10.168 -11.502 1.00 92.62 112 ARG A N 1
ATOM 875 C CA . ARG A 1 112 ? -8.112 11.109 -11.085 1.00 92.62 112 ARG A CA 1
ATOM 876 C C . ARG A 1 112 ? -7.828 11.755 -9.740 1.00 92.62 112 ARG A C 1
ATOM 878 O O . ARG A 1 112 ? -7.067 11.241 -8.917 1.00 92.62 112 ARG A O 1
ATOM 885 N N . PHE A 1 113 ? -8.480 12.891 -9.525 1.00 95.94 113 PHE A N 1
ATOM 886 C CA . PHE A 1 113 ? -8.465 13.644 -8.280 1.00 95.94 113 PHE A CA 1
ATOM 887 C C . PHE A 1 113 ? -9.871 13.688 -7.683 1.00 95.94 113 PHE A C 1
ATOM 889 O O . PHE A 1 113 ? -10.844 13.939 -8.391 1.00 95.94 113 PHE A O 1
ATOM 896 N N . GLU A 1 114 ? -9.971 13.465 -6.378 1.00 95.88 114 GLU A N 1
ATOM 897 C CA . GLU A 1 114 ? -11.219 13.489 -5.625 1.00 95.88 114 GLU A CA 1
ATOM 898 C C . GLU A 1 114 ? -11.043 14.341 -4.364 1.00 95.88 114 GLU A C 1
ATOM 900 O O . GLU A 1 114 ? -10.048 14.219 -3.644 1.00 95.88 114 GLU A O 1
ATOM 905 N N . MET A 1 115 ? -12.029 15.186 -4.060 1.00 97.62 115 MET A N 1
ATOM 906 C CA . MET A 1 115 ? -12.091 15.854 -2.762 1.00 97.62 115 MET A CA 1
ATOM 907 C C . MET A 1 115 ? -12.741 14.910 -1.750 1.00 97.62 115 MET A C 1
ATOM 909 O O . MET A 1 115 ? -13.958 14.718 -1.767 1.00 97.62 115 MET A O 1
ATOM 913 N N . LEU A 1 116 ? -11.924 14.310 -0.886 1.00 98.31 116 LEU A N 1
ATOM 914 C CA . LEU A 1 116 ? -12.370 13.380 0.148 1.00 98.31 116 LEU A CA 1
ATOM 915 C C . LEU A 1 116 ? -12.250 14.015 1.533 1.00 98.31 116 LEU A C 1
ATOM 917 O O . LEU A 1 116 ? -11.595 15.041 1.725 1.00 98.31 116 LEU A O 1
ATOM 921 N N . TYR A 1 117 ? -12.897 13.397 2.513 1.00 98.38 117 TYR A N 1
ATOM 922 C CA . TYR A 1 117 ? -12.921 13.865 3.889 1.00 98.38 117 TYR A CA 1
ATOM 923 C C . TYR A 1 117 ? -12.707 12.708 4.852 1.00 98.38 117 TYR A C 1
ATOM 925 O O . TYR A 1 117 ? -13.214 11.611 4.628 1.00 98.38 117 TYR A O 1
ATOM 933 N N . ALA A 1 118 ? -12.008 12.981 5.945 1.00 98.38 118 ALA A N 1
ATOM 934 C CA . ALA A 1 118 ? -11.868 12.076 7.074 1.00 98.38 118 ALA A CA 1
ATOM 935 C C . ALA A 1 118 ? -12.581 12.654 8.300 1.00 98.38 118 ALA A C 1
ATOM 937 O O . ALA A 1 118 ? -12.563 13.867 8.503 1.00 98.38 118 ALA A O 1
ATOM 938 N N . VAL A 1 119 ? -13.196 11.802 9.111 1.00 98.50 119 VAL A N 1
ATOM 939 C CA . VAL A 1 119 ? -13.761 12.128 10.422 1.00 98.50 119 VAL A CA 1
ATOM 940 C C . VAL A 1 119 ? -12.976 11.333 11.457 1.00 98.50 119 VAL A C 1
ATOM 942 O O . VAL A 1 119 ? -12.897 10.106 11.352 1.00 98.50 119 VAL A O 1
ATOM 945 N N . ASP A 1 120 ? -12.349 12.037 12.400 1.00 97.00 120 ASP A N 1
ATOM 946 C CA . ASP A 1 120 ? -11.566 11.429 13.479 1.00 97.00 120 ASP A CA 1
ATOM 947 C C . ASP A 1 120 ? -12.440 10.903 14.629 1.00 97.00 120 ASP A C 1
ATOM 949 O O . ASP A 1 120 ? -13.672 10.937 14.571 1.00 97.00 120 ASP A O 1
ATOM 953 N N . ALA A 1 121 ? -11.804 10.320 15.649 1.00 95.06 121 ALA A N 1
ATOM 954 C CA . ALA A 1 121 ? -12.509 9.658 16.744 1.00 95.06 121 ALA A CA 1
ATOM 955 C C . ALA A 1 121 ? -13.388 10.643 17.537 1.00 95.06 121 ALA A C 1
ATOM 957 O O . ALA A 1 121 ? -14.481 10.283 17.984 1.00 95.06 121 ALA A O 1
ATOM 958 N N . GLU A 1 122 ? -12.948 11.896 17.623 1.00 96.88 122 GLU A N 1
ATOM 959 C CA . GLU A 1 122 ? -13.626 13.020 18.265 1.00 96.88 122 GLU A CA 1
ATOM 960 C C . GLU A 1 122 ? -14.735 13.624 17.386 1.00 96.88 122 GLU A C 1
ATOM 962 O O . GLU A 1 122 ? -15.470 14.508 17.824 1.00 96.88 122 GLU A O 1
ATOM 967 N N . GLY A 1 123 ? -14.905 13.136 16.153 1.00 97.06 123 GLY A N 1
ATOM 968 C CA . GLY A 1 123 ? -15.928 13.602 15.222 1.00 97.06 123 GLY A CA 1
ATOM 969 C C . GLY A 1 123 ? -15.528 14.841 14.421 1.00 97.06 123 GLY A C 1
ATOM 970 O O . GLY A 1 123 ? -16.362 15.407 13.711 1.00 97.06 123 GLY A O 1
ATOM 971 N N . ARG A 1 124 ? -14.267 15.276 14.486 1.00 97.56 124 ARG A N 1
ATOM 972 C CA . ARG A 1 124 ? -13.785 16.413 13.706 1.00 97.56 124 ARG A CA 1
ATOM 973 C C . ARG A 1 124 ? -13.515 15.977 12.270 1.00 97.56 124 ARG A C 1
ATOM 975 O O . ARG A 1 124 ? -12.827 14.995 11.991 1.00 97.56 124 ARG A O 1
ATOM 982 N N . ARG A 1 125 ? -14.052 16.763 11.338 1.00 97.94 125 ARG A N 1
ATOM 983 C CA . ARG A 1 125 ? -13.906 16.549 9.899 1.00 97.94 125 ARG A CA 1
ATOM 984 C C . ARG A 1 125 ? -12.669 17.262 9.354 1.00 97.94 125 ARG A C 1
ATOM 986 O O . ARG A 1 125 ? -12.437 18.432 9.651 1.00 97.94 125 ARG A O 1
ATOM 993 N N . VAL A 1 126 ? -11.924 16.576 8.495 1.00 97.31 126 VAL A N 1
ATOM 994 C CA . VAL A 1 126 ? -10.718 17.065 7.817 1.00 97.31 126 VAL A CA 1
ATOM 995 C C . VAL A 1 126 ? -10.865 16.848 6.319 1.00 97.31 126 VAL A C 1
ATOM 997 O O . VAL A 1 126 ? -11.280 15.773 5.890 1.00 97.31 126 VAL A O 1
ATOM 1000 N N . ALA A 1 127 ? -10.539 17.861 5.518 1.00 98.06 127 ALA A N 1
ATOM 1001 C CA . ALA A 1 127 ? -10.431 17.701 4.072 1.00 98.06 127 ALA A CA 1
ATOM 1002 C C . ALA A 1 127 ? -9.119 16.987 3.730 1.00 98.06 127 ALA A C 1
ATOM 1004 O O . ALA A 1 127 ? -8.055 17.388 4.199 1.00 98.06 127 ALA A O 1
ATOM 1005 N N . VAL A 1 128 ? -9.205 15.954 2.897 1.00 97.94 128 VAL A N 1
ATOM 1006 C CA . VAL A 1 128 ? -8.064 15.164 2.427 1.00 97.94 128 VAL A CA 1
ATOM 1007 C C . VAL A 1 128 ? -8.166 15.045 0.903 1.00 97.94 128 VAL A C 1
ATOM 1009 O O . VAL A 1 128 ? -8.675 14.048 0.376 1.00 97.94 128 VAL A O 1
ATOM 1012 N N . PRO A 1 129 ? -7.746 16.087 0.164 1.00 97.25 129 PRO A N 1
ATOM 1013 C CA . PRO A 1 129 ? -7.712 16.044 -1.293 1.00 97.25 129 PRO A CA 1
ATOM 1014 C C . PRO A 1 129 ? -6.869 14.855 -1.750 1.00 97.25 129 PRO A C 1
ATOM 1016 O O . PRO A 1 129 ? -5.753 14.703 -1.272 1.00 97.25 129 PRO A O 1
ATOM 1019 N N . SER A 1 130 ? -7.390 14.004 -2.631 1.00 96.25 130 SER A N 1
ATOM 1020 C CA . SER A 1 130 ? -6.786 12.701 -2.921 1.00 96.25 130 SER A CA 1
ATOM 1021 C C . SER A 1 130 ? -6.625 12.464 -4.422 1.00 96.25 130 SER A C 1
ATOM 1023 O O . SER A 1 130 ? -7.596 12.509 -5.172 1.00 96.25 130 SER A O 1
ATOM 1025 N N . ARG A 1 131 ? -5.410 12.135 -4.867 1.00 95.81 131 ARG A N 1
ATOM 1026 C CA . ARG A 1 131 ? -5.149 11.508 -6.169 1.00 95.81 131 ARG A CA 1
ATOM 1027 C C . ARG A 1 131 ? -5.278 9.999 -6.024 1.00 95.81 131 ARG A C 1
ATOM 1029 O O . ARG A 1 131 ? -4.719 9.414 -5.099 1.00 95.81 131 ARG A O 1
ATOM 1036 N N . ARG A 1 132 ? -6.008 9.358 -6.931 1.00 93.75 132 ARG A N 1
ATOM 1037 C CA . ARG A 1 132 ? -6.199 7.903 -6.911 1.00 93.75 132 ARG A CA 1
ATOM 1038 C C . ARG A 1 132 ? -5.117 7.225 -7.730 1.00 93.75 132 ARG A C 1
ATOM 1040 O O . ARG A 1 132 ? -4.759 7.727 -8.793 1.00 93.75 132 ARG A O 1
ATOM 1047 N N . HIS A 1 133 ? -4.623 6.089 -7.240 1.00 94.06 133 HIS A N 1
ATOM 1048 C CA . HIS A 1 133 ? -3.888 5.163 -8.095 1.00 94.06 133 HIS A CA 1
ATOM 1049 C C . HIS A 1 133 ? -4.789 4.713 -9.240 1.00 94.06 133 HIS A C 1
ATOM 1051 O O . HIS A 1 133 ? -5.978 4.470 -9.021 1.00 94.06 133 HIS A O 1
ATOM 1057 N N . CYS A 1 134 ? -4.219 4.594 -10.434 1.00 90.62 134 CYS A N 1
ATOM 1058 C CA . CYS A 1 134 ? -4.908 4.019 -11.575 1.00 90.62 134 CYS A CA 1
ATOM 1059 C C . CYS A 1 134 ? -5.240 2.554 -11.279 1.00 90.62 134 CYS A C 1
ATOM 1061 O O . CYS A 1 134 ? -4.360 1.744 -11.000 1.00 90.62 134 CYS A O 1
ATOM 1063 N N . ASP A 1 135 ? -6.518 2.211 -11.325 1.00 84.12 135 ASP A N 1
ATOM 1064 C CA . ASP A 1 135 ? -7.041 0.867 -11.062 1.00 84.12 135 ASP A CA 1
ATOM 1065 C C . ASP A 1 135 ? -7.205 0.034 -12.345 1.00 84.12 135 ASP A C 1
ATOM 1067 O O . ASP A 1 135 ? -7.439 -1.169 -12.278 1.00 84.12 135 ASP A O 1
ATOM 1071 N N . TRP A 1 136 ? -7.030 0.654 -13.515 1.00 87.44 136 TRP A N 1
ATOM 1072 C CA . TRP A 1 136 ? -7.208 0.025 -14.827 1.00 87.44 136 TRP A CA 1
ATOM 1073 C C . TRP A 1 136 ? -5.910 -0.482 -15.478 1.00 87.44 136 TRP A C 1
ATOM 1075 O O . TRP A 1 136 ? -5.975 -1.248 -16.439 1.00 87.44 136 TRP A O 1
ATOM 1085 N N . LEU A 1 137 ? -4.732 -0.076 -14.987 1.00 93.25 137 LEU A N 1
ATOM 1086 C CA . LEU A 1 137 ? -3.447 -0.607 -15.452 1.00 93.25 137 LEU A CA 1
ATOM 1087 C C . LEU A 1 137 ? -3.089 -1.857 -14.638 1.00 93.25 137 LEU A C 1
ATOM 1089 O O . LEU A 1 137 ? -2.829 -1.740 -13.442 1.00 93.25 137 LEU A O 1
ATOM 1093 N N . PRO A 1 138 ? -3.064 -3.062 -15.218 1.00 94.44 138 PRO A N 1
ATOM 1094 C CA . PRO A 1 138 ? -2.782 -4.248 -14.428 1.00 94.44 138 PRO A CA 1
ATOM 1095 C C . PRO A 1 138 ? -1.285 -4.325 -14.094 1.00 94.44 138 PRO A C 1
ATOM 1097 O O . PRO A 1 138 ? -0.411 -4.031 -14.920 1.00 94.44 138 PRO A O 1
ATOM 1100 N N . ARG A 1 139 ? -1.004 -4.687 -12.840 1.00 96.25 139 ARG A N 1
ATOM 1101 C CA . ARG A 1 139 ? 0.346 -4.894 -12.310 1.00 96.25 139 ARG A CA 1
ATOM 1102 C C . ARG A 1 139 ? 0.645 -6.379 -12.230 1.00 96.25 139 ARG A C 1
ATOM 1104 O O . ARG A 1 139 ? -0.223 -7.176 -11.887 1.00 96.25 139 ARG A O 1
ATOM 1111 N N . ASP A 1 140 ? 1.908 -6.708 -12.438 1.00 97.06 140 ASP A N 1
ATOM 1112 C CA . ASP A 1 140 ? 2.465 -8.029 -12.184 1.00 97.06 140 ASP A CA 1
ATOM 1113 C C . ASP A 1 140 ? 3.489 -7.911 -11.053 1.00 97.06 140 ASP A C 1
ATOM 1115 O O . ASP A 1 140 ? 4.691 -7.806 -11.280 1.00 97.06 140 ASP A O 1
ATOM 1119 N N . PHE A 1 141 ? 2.995 -7.833 -9.816 1.00 97.88 141 PHE A N 1
ATOM 1120 C CA . PHE A 1 141 ? 3.836 -7.856 -8.617 1.00 97.88 141 PHE A CA 1
ATOM 1121 C C . PHE A 1 141 ? 4.453 -9.233 -8.316 1.00 97.88 141 PHE A C 1
ATOM 1123 O O . PHE A 1 141 ? 5.608 -9.252 -7.878 1.00 97.88 141 PHE A O 1
ATOM 1130 N N . PRO A 1 142 ? 3.768 -10.377 -8.546 1.00 97.75 142 PRO A N 1
ATOM 1131 C CA . PRO A 1 142 ? 4.337 -11.699 -8.275 1.00 97.75 142 PRO A CA 1
ATOM 1132 C C . PRO A 1 142 ? 5.671 -11.974 -8.977 1.00 97.75 142 PRO A C 1
ATOM 1134 O O . PRO A 1 142 ? 6.516 -12.665 -8.411 1.00 97.75 142 PRO A O 1
ATOM 1137 N N . LYS A 1 143 ? 5.947 -11.381 -10.149 1.00 97.25 143 LYS A N 1
ATOM 1138 C CA . LYS A 1 143 ? 7.263 -11.537 -10.803 1.00 97.25 143 LYS A CA 1
ATOM 1139 C C . LYS A 1 143 ? 8.454 -11.053 -9.967 1.00 97.25 143 LYS A C 1
ATOM 1141 O O . LYS A 1 143 ? 9.587 -11.440 -10.244 1.00 97.25 143 LYS A O 1
ATOM 1146 N N . MET A 1 144 ? 8.215 -10.216 -8.955 1.00 98.25 144 MET A N 1
ATOM 1147 C CA . MET A 1 144 ? 9.255 -9.750 -8.040 1.00 98.25 144 MET A CA 1
ATOM 1148 C C . MET A 1 144 ? 9.572 -10.754 -6.929 1.00 98.25 144 MET A C 1
ATOM 1150 O O . MET A 1 144 ? 10.626 -10.632 -6.312 1.00 98.25 144 MET A O 1
ATOM 1154 N N . GLU A 1 145 ? 8.730 -11.762 -6.686 1.00 98.06 145 GLU A N 1
ATOM 1155 C CA . GLU A 1 145 ? 8.974 -12.795 -5.669 1.00 98.06 145 GLU A CA 1
ATOM 1156 C C . GLU A 1 145 ? 10.338 -13.488 -5.809 1.00 98.06 145 GLU A C 1
ATOM 1158 O O . GLU A 1 145 ? 11.116 -13.420 -4.856 1.00 98.06 145 GLU A O 1
ATOM 1163 N N . PRO A 1 146 ? 10.699 -14.093 -6.963 1.00 98.25 146 PRO A N 1
ATOM 1164 C CA . PRO A 1 146 ? 11.985 -14.779 -7.105 1.00 98.25 146 PRO A CA 1
ATOM 1165 C C . PRO A 1 146 ? 13.191 -13.833 -7.027 1.00 98.25 146 PRO A C 1
ATOM 1167 O O . PRO A 1 146 ? 14.305 -14.276 -6.746 1.00 98.25 146 PRO A O 1
ATOM 1170 N N . VAL A 1 147 ? 12.998 -12.539 -7.300 1.00 98.50 147 VAL A N 1
ATOM 1171 C CA . VAL A 1 147 ? 14.049 -11.523 -7.161 1.00 98.50 147 VAL A CA 1
ATOM 1172 C C . VAL A 1 147 ? 14.246 -11.198 -5.683 1.00 98.50 147 VAL A C 1
ATOM 1174 O O . VAL A 1 147 ? 15.358 -11.300 -5.177 1.00 98.50 147 VAL A O 1
ATOM 1177 N N . LEU A 1 148 ? 13.165 -10.887 -4.967 1.00 98.69 148 LEU A N 1
ATOM 1178 C CA . LEU A 1 148 ? 13.211 -10.572 -3.539 1.00 98.69 148 LEU A CA 1
ATOM 1179 C C . LEU A 1 148 ? 13.711 -11.754 -2.701 1.00 98.69 148 LEU A C 1
ATOM 1181 O O . LEU A 1 148 ? 14.444 -11.545 -1.739 1.00 98.69 148 LEU A O 1
ATOM 1185 N N . GLU A 1 149 ? 13.351 -12.983 -3.069 1.00 98.38 149 GLU A N 1
ATOM 1186 C CA . GLU A 1 149 ? 13.810 -14.205 -2.400 1.00 98.38 149 GLU A CA 1
ATOM 1187 C C . GLU A 1 149 ? 15.322 -14.401 -2.569 1.00 98.38 149 GLU A C 1
ATOM 1189 O O . GLU A 1 149 ? 16.041 -14.603 -1.592 1.00 98.38 149 GLU A O 1
ATOM 1194 N N . ARG A 1 150 ? 15.830 -14.246 -3.798 1.00 98.44 150 ARG A N 1
ATOM 1195 C CA . ARG A 1 150 ? 17.267 -14.343 -4.104 1.00 98.44 150 ARG A CA 1
ATOM 1196 C C . ARG A 1 150 ? 18.097 -13.280 -3.389 1.00 98.44 150 ARG A C 1
ATOM 1198 O O . ARG A 1 150 ? 19.195 -13.572 -2.931 1.00 98.44 150 ARG A O 1
ATOM 1205 N N . GLU A 1 151 ? 17.559 -12.071 -3.277 1.00 98.44 151 GLU A N 1
ATOM 1206 C CA . GLU A 1 151 ? 18.204 -10.932 -2.613 1.00 98.44 151 GLU A CA 1
ATOM 1207 C C . GLU A 1 151 ? 18.043 -10.942 -1.080 1.00 98.44 151 GLU A C 1
ATOM 1209 O O . GLU A 1 151 ? 18.429 -9.979 -0.404 1.00 98.44 151 GLU A O 1
ATOM 1214 N N . GLY A 1 152 ? 17.447 -12.004 -0.520 1.00 98.06 152 GLY A N 1
ATOM 1215 C CA . GLY A 1 152 ? 17.242 -12.186 0.919 1.00 98.06 152 GLY A CA 1
ATOM 1216 C C . GLY A 1 152 ? 16.198 -11.251 1.541 1.00 98.06 152 GLY A C 1
ATOM 1217 O O . GLY A 1 152 ? 16.125 -11.141 2.763 1.00 98.06 152 GLY A O 1
ATOM 1218 N N . ALA A 1 153 ? 15.399 -10.562 0.723 1.00 98.44 153 ALA A N 1
ATOM 1219 C CA . ALA A 1 153 ? 14.349 -9.643 1.161 1.00 98.44 153 ALA A CA 1
ATOM 1220 C C . ALA A 1 153 ? 12.984 -10.328 1.351 1.00 98.44 153 ALA A C 1
ATOM 1222 O O . ALA A 1 153 ? 12.085 -9.731 1.943 1.00 98.44 153 ALA A O 1
ATOM 1223 N N . LEU A 1 154 ? 12.816 -11.562 0.867 1.00 98.69 154 LEU A N 1
ATOM 1224 C CA . LEU A 1 154 ? 11.612 -12.375 1.034 1.00 98.69 154 LEU A CA 1
ATOM 1225 C C . LEU A 1 154 ? 11.977 -13.753 1.580 1.00 98.69 154 LEU A C 1
ATOM 1227 O O . LEU A 1 154 ? 12.915 -14.387 1.104 1.00 98.69 154 LEU A O 1
ATOM 1231 N N . VAL A 1 155 ? 11.192 -14.234 2.544 1.00 98.38 155 VAL A N 1
ATOM 1232 C CA . VAL A 1 155 ? 11.242 -15.621 3.022 1.00 98.38 155 VAL A CA 1
ATOM 1233 C C . VAL A 1 155 ? 9.852 -16.252 3.003 1.00 98.38 155 VAL A C 1
ATOM 1235 O O . VAL A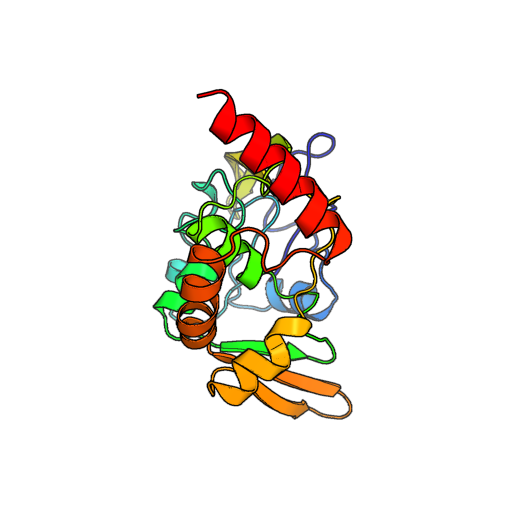 1 155 ? 8.844 -15.567 3.194 1.00 98.38 155 VAL A O 1
ATOM 1238 N N . ARG A 1 156 ? 9.805 -17.568 2.788 1.00 98.38 156 ARG A N 1
ATOM 1239 C CA . ARG A 1 156 ? 8.577 -18.374 2.773 1.00 98.38 156 ARG A CA 1
ATOM 1240 C C . ARG A 1 156 ? 8.422 -19.156 4.077 1.00 98.38 156 ARG A C 1
ATOM 1242 O O . ARG A 1 156 ? 9.407 -19.541 4.703 1.00 98.38 156 ARG A O 1
ATOM 1249 N N . GLY A 1 157 ? 7.184 -19.420 4.469 1.00 97.31 157 GLY A N 1
ATOM 1250 C CA . GLY A 1 157 ? 6.844 -20.241 5.625 1.00 97.31 157 GLY A CA 1
ATOM 1251 C C . GLY A 1 157 ? 5.382 -20.668 5.603 1.00 97.31 157 GLY A C 1
ATOM 1252 O O . GLY A 1 157 ? 4.691 -20.486 4.603 1.00 97.31 157 GLY A O 1
ATOM 1253 N N . GLN A 1 158 ? 4.905 -21.219 6.718 1.00 98.06 158 GLN A N 1
ATOM 1254 C CA . GLN A 1 158 ? 3.512 -21.634 6.882 1.00 98.06 158 GLN A CA 1
ATOM 1255 C C . GLN A 1 158 ? 2.982 -21.281 8.272 1.00 98.06 158 GLN A C 1
ATOM 1257 O O . GLN A 1 158 ? 3.704 -21.358 9.268 1.00 98.06 158 GLN A O 1
ATOM 1262 N N . ILE A 1 159 ? 1.700 -20.915 8.337 1.00 97.00 159 ILE A N 1
ATOM 1263 C CA . ILE A 1 159 ? 0.933 -20.768 9.579 1.00 97.00 159 ILE A CA 1
ATOM 1264 C C . ILE A 1 159 ? -0.361 -21.568 9.421 1.00 97.00 159 ILE A C 1
ATOM 1266 O O . ILE A 1 159 ? -1.238 -21.214 8.632 1.00 97.00 159 ILE A O 1
ATOM 1270 N N . GLY A 1 160 ? -0.493 -22.657 10.182 1.00 96.06 160 GLY A N 1
ATOM 1271 C CA . GLY A 1 160 ? -1.570 -23.621 9.958 1.00 96.06 160 GLY A CA 1
ATOM 1272 C C . GLY A 1 160 ? -1.477 -24.204 8.545 1.00 96.06 160 GLY A C 1
ATOM 1273 O O . GLY A 1 160 ? -0.414 -24.662 8.146 1.00 96.06 160 GLY A O 1
ATOM 1274 N N . ALA A 1 161 ? -2.577 -24.156 7.791 1.00 96.69 161 ALA A N 1
ATOM 1275 C CA . ALA A 1 161 ? -2.623 -24.590 6.391 1.00 96.69 161 ALA A CA 1
ATOM 1276 C C . ALA A 1 161 ? -2.335 -23.461 5.379 1.00 96.69 161 ALA A C 1
ATOM 1278 O O . ALA A 1 161 ? -2.425 -23.690 4.177 1.00 96.69 161 ALA A O 1
ATOM 1279 N N . ALA A 1 162 ? -2.060 -22.238 5.844 1.00 97.19 162 ALA A N 1
ATOM 1280 C CA . ALA A 1 162 ? -1.818 -21.099 4.969 1.00 97.19 162 ALA A CA 1
ATOM 1281 C C . ALA A 1 162 ? -0.325 -20.948 4.667 1.00 97.19 162 ALA A C 1
ATOM 1283 O O . ALA A 1 162 ? 0.494 -20.883 5.590 1.00 97.19 162 ALA A O 1
ATOM 1284 N N . ASP A 1 163 ? 0.003 -20.807 3.384 1.00 97.88 163 ASP A N 1
ATOM 1285 C CA . ASP A 1 163 ? 1.322 -20.358 2.953 1.00 97.88 163 ASP A CA 1
ATOM 1286 C C . ASP A 1 163 ? 1.538 -18.900 3.359 1.00 97.88 163 ASP A C 1
ATOM 1288 O O . ASP A 1 163 ? 0.623 -18.069 3.319 1.00 97.88 163 ASP A O 1
ATOM 1292 N N . VAL A 1 164 ? 2.759 -18.597 3.788 1.00 98.44 164 VAL A N 1
ATOM 1293 C CA . VAL A 1 164 ? 3.140 -17.284 4.296 1.00 98.44 164 VAL A CA 1
ATOM 1294 C C . VAL A 1 164 ? 4.368 -16.777 3.567 1.00 98.44 164 VAL A C 1
ATOM 1296 O O . VAL A 1 164 ? 5.384 -17.466 3.499 1.00 98.44 164 VAL A O 1
ATOM 1299 N N . LEU A 1 165 ? 4.295 -15.536 3.090 1.00 98.56 165 LEU A N 1
ATOM 1300 C CA . LEU A 1 165 ? 5.461 -14.780 2.640 1.00 98.56 165 LEU A CA 1
ATOM 1301 C C . LEU A 1 165 ? 5.751 -13.686 3.664 1.00 98.56 165 LEU A C 1
ATOM 1303 O O . LEU A 1 165 ? 4.845 -12.968 4.095 1.00 98.56 165 LEU A O 1
ATOM 1307 N N . VAL A 1 166 ? 7.013 -13.536 4.050 1.00 98.56 166 VAL A N 1
ATOM 1308 C CA . VAL A 1 166 ? 7.470 -12.426 4.888 1.00 98.56 166 VAL A CA 1
ATOM 1309 C C . VAL A 1 166 ? 8.481 -11.621 4.095 1.00 98.56 166 VAL A C 1
ATOM 1311 O O . VAL A 1 166 ? 9.538 -12.130 3.734 1.00 98.56 166 VAL A O 1
ATOM 1314 N N . VAL A 1 167 ? 8.149 -10.359 3.844 1.00 98.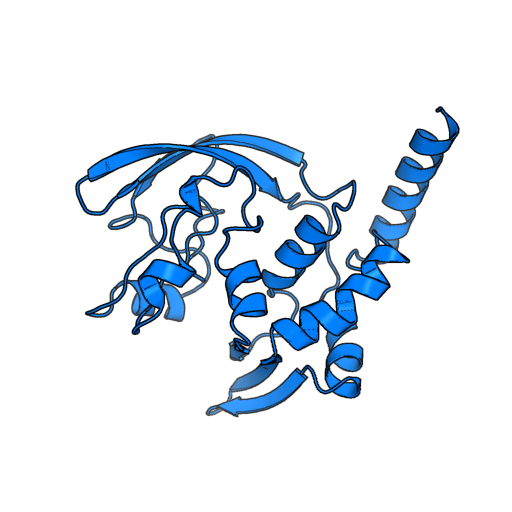75 167 VAL A N 1
ATOM 1315 C CA . VAL A 1 167 ? 8.998 -9.414 3.118 1.00 98.75 167 VAL A CA 1
ATOM 1316 C C . VAL A 1 167 ? 9.579 -8.403 4.096 1.00 98.75 167 VAL A C 1
ATOM 1318 O O . VAL A 1 167 ? 8.846 -7.789 4.873 1.00 98.75 167 VAL A O 1
ATOM 1321 N N . GLU A 1 168 ? 10.892 -8.216 4.065 1.00 98.56 168 GLU A N 1
ATOM 1322 C CA . GLU A 1 168 ? 11.575 -7.135 4.774 1.00 98.56 168 GLU A CA 1
ATOM 1323 C C . GLU A 1 168 ? 11.370 -5.830 3.990 1.00 98.56 168 GLU A C 1
ATOM 1325 O O . GLU A 1 168 ? 11.698 -5.750 2.806 1.00 98.56 168 GLU A O 1
ATOM 1330 N N . ALA A 1 169 ? 10.730 -4.833 4.607 1.00 98.31 169 ALA A N 1
ATOM 1331 C CA . ALA A 1 169 ? 10.220 -3.670 3.887 1.00 98.31 169 ALA A CA 1
ATOM 1332 C C . ALA A 1 169 ? 11.343 -2.790 3.314 1.00 98.31 169 ALA A C 1
ATOM 1334 O O . ALA A 1 169 ? 11.233 -2.354 2.167 1.00 98.31 169 ALA A O 1
ATOM 1335 N N . ALA A 1 170 ? 12.423 -2.561 4.068 1.00 98.38 170 ALA A N 1
ATOM 1336 C CA . ALA A 1 170 ? 13.587 -1.818 3.585 1.00 98.38 170 ALA A CA 1
ATOM 1337 C C . ALA A 1 170 ? 14.350 -2.619 2.519 1.00 98.38 170 ALA A C 1
ATOM 1339 O O . ALA A 1 170 ? 14.844 -2.058 1.546 1.00 98.38 170 ALA A O 1
ATOM 1340 N N . GLY A 1 171 ? 14.404 -3.942 2.651 1.00 98.50 171 GLY A N 1
ATOM 1341 C CA . GLY A 1 171 ? 14.980 -4.856 1.671 1.00 98.50 171 GLY A CA 1
ATOM 1342 C C . GLY A 1 171 ? 14.227 -4.820 0.347 1.00 98.50 171 GLY A C 1
ATOM 1343 O O . GLY A 1 171 ? 14.851 -4.768 -0.710 1.00 98.50 171 GLY A O 1
ATOM 1344 N N . MET A 1 172 ? 12.895 -4.760 0.393 1.00 98.38 172 MET A N 1
ATOM 1345 C CA . MET A 1 172 ? 12.069 -4.566 -0.795 1.00 98.38 172 MET A CA 1
ATOM 1346 C C . MET A 1 172 ? 12.371 -3.227 -1.479 1.00 98.38 172 MET A C 1
ATOM 1348 O O . MET A 1 172 ? 12.553 -3.203 -2.693 1.00 98.38 172 MET A O 1
ATOM 1352 N N . GLU A 1 173 ? 12.477 -2.131 -0.721 1.00 98.56 173 GLU A N 1
ATOM 1353 C CA . GLU A 1 173 ? 12.890 -0.824 -1.254 1.00 98.56 173 GLU A CA 1
ATOM 1354 C C . GLU A 1 173 ? 14.280 -0.899 -1.903 1.00 98.56 173 GLU A C 1
ATOM 1356 O O . GLU A 1 173 ? 14.435 -0.535 -3.070 1.00 98.56 173 GLU A O 1
ATOM 1361 N N . ARG A 1 174 ? 15.268 -1.444 -1.182 1.00 98.50 174 ARG A N 1
ATOM 1362 C CA . ARG A 1 174 ? 16.660 -1.606 -1.630 1.00 98.50 174 ARG A CA 1
ATOM 1363 C C . ARG A 1 174 ? 16.765 -2.353 -2.959 1.00 98.50 174 ARG A C 1
ATOM 1365 O O . ARG A 1 174 ? 17.598 -1.993 -3.783 1.00 98.50 174 ARG A O 1
ATOM 1372 N N . VAL A 1 175 ? 15.961 -3.397 -3.149 1.00 98.62 175 VAL A N 1
ATOM 1373 C CA . VAL A 1 175 ? 16.005 -4.248 -4.347 1.00 98.62 175 VAL A CA 1
ATOM 1374 C C . VAL A 1 175 ? 15.244 -3.619 -5.511 1.00 98.62 175 VAL A C 1
ATOM 1376 O O . VAL A 1 175 ? 15.731 -3.605 -6.636 1.00 98.62 175 VAL A O 1
ATOM 1379 N N . VAL A 1 176 ? 14.045 -3.094 -5.263 1.00 98.62 176 VAL A N 1
ATOM 1380 C CA . VAL A 1 176 ? 13.106 -2.734 -6.335 1.00 98.62 176 VAL A CA 1
ATOM 1381 C C . VAL A 1 176 ? 13.319 -1.302 -6.833 1.00 98.62 176 VAL A C 1
ATOM 1383 O O . VAL A 1 176 ? 13.125 -1.047 -8.021 1.00 98.62 176 VAL A O 1
ATOM 1386 N N . MET A 1 177 ? 13.736 -0.364 -5.974 1.00 98.44 177 MET A N 1
ATOM 1387 C CA . MET A 1 177 ? 13.922 1.039 -6.377 1.00 98.44 177 MET A CA 1
ATOM 1388 C C . MET A 1 177 ? 14.959 1.227 -7.496 1.00 98.44 177 MET A C 1
ATOM 1390 O O . MET A 1 177 ? 14.639 1.938 -8.450 1.00 98.44 177 MET A O 1
ATOM 1394 N N . PRO A 1 178 ? 16.150 0.590 -7.462 1.00 98.44 178 PRO A N 1
ATOM 1395 C CA . PRO A 1 178 ? 17.096 0.672 -8.577 1.00 98.44 178 PRO A CA 1
ATOM 1396 C C . PRO A 1 178 ? 16.501 0.143 -9.887 1.00 98.44 178 PRO A C 1
ATOM 1398 O O . PRO A 1 178 ? 16.640 0.771 -10.933 1.00 98.44 178 PRO A O 1
ATOM 1401 N N . MET A 1 179 ? 15.749 -0.959 -9.824 1.00 98.50 179 MET A N 1
ATOM 1402 C CA . MET A 1 179 ? 15.113 -1.550 -11.003 1.00 98.50 179 MET A CA 1
ATOM 1403 C C . MET A 1 179 ? 14.008 -0.650 -11.581 1.00 98.50 179 MET A C 1
ATOM 1405 O O . MET A 1 179 ? 13.842 -0.577 -12.797 1.00 98.50 179 MET A O 1
ATOM 1409 N N . LEU A 1 180 ? 13.253 0.053 -10.727 1.00 98.06 180 LEU A N 1
ATOM 1410 C CA . LEU A 1 180 ? 12.269 1.056 -11.153 1.00 98.06 180 LEU A CA 1
ATOM 1411 C C . LEU A 1 180 ? 12.927 2.303 -11.752 1.00 98.06 180 LEU A C 1
ATOM 1413 O O . LEU A 1 180 ? 12.374 2.885 -12.683 1.00 98.06 180 LEU A O 1
ATOM 1417 N N . ALA A 1 181 ? 14.095 2.705 -11.243 1.00 96.81 181 ALA A N 1
ATOM 1418 C CA . ALA A 1 181 ? 14.861 3.814 -11.803 1.00 96.81 181 ALA A CA 1
ATOM 1419 C C . ALA A 1 181 ? 15.357 3.501 -13.226 1.00 96.81 181 ALA A C 1
ATOM 1421 O O . ALA A 1 181 ? 15.319 4.371 -14.094 1.00 96.81 181 ALA A O 1
ATOM 1422 N N . GLU A 1 182 ? 15.764 2.255 -13.483 1.00 96.75 182 GLU A N 1
ATOM 1423 C CA . GLU A 1 182 ? 16.124 1.777 -14.825 1.00 96.75 182 GLU A CA 1
ATOM 1424 C C . GLU A 1 182 ? 14.896 1.587 -15.727 1.00 96.75 182 GLU A C 1
ATOM 1426 O O . GLU A 1 182 ? 14.916 1.918 -16.914 1.00 96.75 182 GLU A O 1
ATOM 1431 N N . ASN A 1 183 ? 13.804 1.056 -15.172 1.00 96.75 183 ASN A N 1
ATOM 1432 C CA . ASN A 1 183 ? 12.579 0.773 -15.902 1.00 96.75 183 ASN A CA 1
ATOM 1433 C C . ASN A 1 183 ? 11.330 1.209 -15.109 1.00 96.75 183 ASN A C 1
ATOM 1435 O O . ASN A 1 183 ? 10.776 0.412 -14.346 1.00 96.75 183 ASN A O 1
ATOM 1439 N N . PRO A 1 184 ? 10.777 2.411 -15.362 1.00 96.56 184 PRO A N 1
ATOM 1440 C CA . PRO A 1 184 ? 9.599 2.900 -14.640 1.00 96.56 184 PRO A CA 1
ATOM 1441 C C . PRO A 1 184 ? 8.308 2.134 -14.974 1.00 96.56 184 PRO A C 1
ATOM 1443 O O . PRO A 1 184 ? 7.278 2.364 -14.348 1.00 96.56 184 PRO A O 1
ATOM 1446 N N . PHE A 1 185 ? 8.335 1.224 -15.951 1.00 97.31 185 PHE A N 1
ATOM 1447 C CA . PHE A 1 185 ? 7.217 0.345 -16.315 1.00 97.31 185 PHE A CA 1
ATOM 1448 C C . PHE A 1 185 ? 7.408 -1.081 -15.787 1.00 97.31 185 PHE A C 1
ATOM 1450 O O . PHE A 1 185 ? 6.631 -1.969 -16.133 1.00 97.31 185 PHE A O 1
ATOM 1457 N N . LEU A 1 186 ? 8.443 -1.310 -14.965 1.00 97.62 186 LEU A N 1
ATOM 1458 C CA . LEU A 1 186 ? 8.832 -2.629 -14.478 1.00 97.62 186 LEU A CA 1
ATOM 1459 C C . LEU A 1 186 ? 7.660 -3.387 -13.881 1.00 97.62 186 LEU A C 1
ATOM 1461 O O . LEU A 1 186 ? 7.541 -4.558 -14.180 1.00 97.62 186 LEU A O 1
ATOM 1465 N N . LEU A 1 187 ? 6.818 -2.766 -13.054 1.00 97.38 187 LEU A N 1
ATOM 1466 C CA . LEU A 1 187 ? 5.785 -3.468 -12.281 1.00 97.38 187 LEU A CA 1
ATOM 1467 C C . LEU A 1 187 ? 4.472 -3.695 -13.044 1.00 97.38 187 LEU A C 1
ATOM 1469 O O . LEU A 1 187 ? 3.597 -4.403 -12.551 1.00 97.38 187 LEU A O 1
ATOM 1473 N N . LEU A 1 188 ? 4.334 -3.154 -14.254 1.00 97.31 188 LEU A N 1
ATOM 1474 C CA . LEU A 1 188 ? 3.177 -3.405 -15.113 1.00 97.31 188 LEU A CA 1
ATOM 1475 C C . LEU A 1 188 ? 3.250 -4.799 -15.750 1.00 97.31 188 LEU A C 1
ATOM 1477 O O . LEU A 1 188 ? 4.331 -5.375 -15.909 1.00 97.31 188 LEU A O 1
ATOM 1481 N N . GLU A 1 189 ? 2.101 -5.340 -16.151 1.00 96.75 189 GLU A N 1
ATOM 1482 C CA . GLU A 1 189 ? 2.078 -6.495 -17.055 1.00 96.75 189 GLU A CA 1
ATOM 1483 C C . GLU A 1 189 ? 2.762 -6.159 -18.400 1.00 96.75 189 GLU A C 1
ATOM 1485 O O . GLU A 1 189 ? 2.707 -5.004 -18.836 1.00 96.75 189 GLU A O 1
ATOM 1490 N N . PRO A 1 190 ? 3.367 -7.137 -19.110 1.00 93.69 190 PRO A N 1
ATOM 1491 C CA . PRO A 1 190 ? 4.189 -6.870 -20.297 1.00 93.69 190 PRO A CA 1
ATOM 1492 C C . PRO A 1 190 ? 3.502 -6.045 -21.397 1.00 93.69 190 PRO A C 1
ATOM 1494 O O . PRO A 1 190 ? 4.075 -5.076 -21.892 1.00 93.69 190 PRO A O 1
ATOM 1497 N N . GLY A 1 191 ? 2.259 -6.383 -21.758 1.00 94.62 191 GLY A N 1
ATOM 1498 C CA . GLY A 1 191 ? 1.515 -5.671 -22.804 1.00 94.62 191 GLY A CA 1
ATOM 1499 C C . GLY A 1 191 ? 1.219 -4.205 -22.447 1.00 94.62 191 GLY A C 1
ATOM 1500 O O . GLY A 1 191 ? 1.555 -3.308 -23.222 1.00 94.62 191 GLY A O 1
ATOM 1501 N N . PRO A 1 192 ? 0.589 -3.922 -21.291 1.00 94.12 192 PRO A N 1
ATOM 1502 C CA . PRO A 1 192 ? 0.437 -2.558 -20.781 1.00 94.12 192 PRO A CA 1
ATOM 1503 C C . PRO A 1 192 ? 1.758 -1.797 -20.641 1.00 94.12 192 PRO A C 1
ATOM 1505 O O . PRO A 1 192 ? 1.810 -0.631 -21.026 1.00 94.12 192 PRO A O 1
ATOM 1508 N N . ALA A 1 193 ? 2.822 -2.449 -20.159 1.00 94.88 193 ALA A N 1
ATOM 1509 C CA . ALA A 1 193 ? 4.139 -1.834 -20.014 1.00 94.88 193 ALA A CA 1
ATOM 1510 C C . ALA A 1 193 ? 4.679 -1.306 -21.350 1.00 94.88 193 ALA A C 1
ATOM 1512 O O . ALA A 1 193 ? 5.181 -0.185 -21.413 1.00 94.88 193 ALA A O 1
ATOM 1513 N N . GLU A 1 194 ? 4.553 -2.085 -22.428 1.00 94.88 194 GLU A N 1
ATOM 1514 C CA . GLU A 1 194 ? 4.994 -1.666 -23.761 1.00 94.88 194 GLU A CA 1
ATOM 1515 C C . GLU A 1 194 ? 4.186 -0.469 -24.282 1.00 94.88 194 GLU A C 1
ATOM 1517 O O . GLU A 1 194 ? 4.759 0.486 -24.808 1.00 94.88 194 GLU A O 1
ATOM 1522 N N . ARG A 1 195 ? 2.858 -0.487 -24.105 1.00 93.94 195 ARG A N 1
ATOM 1523 C CA . ARG A 1 195 ? 1.983 0.609 -24.553 1.00 93.94 195 ARG A CA 1
ATOM 1524 C C . ARG A 1 195 ? 2.279 1.919 -23.831 1.00 93.94 195 ARG A C 1
ATOM 1526 O O . ARG A 1 195 ? 2.379 2.957 -24.479 1.00 93.94 195 ARG A O 1
ATOM 1533 N N . GLU A 1 196 ? 2.425 1.871 -22.511 1.00 94.12 196 GLU A N 1
ATOM 1534 C CA . GLU A 1 196 ? 2.705 3.066 -21.713 1.00 94.12 196 GLU A CA 1
ATOM 1535 C C . GLU A 1 196 ? 4.127 3.588 -21.949 1.00 94.12 196 GLU A C 1
ATOM 1537 O O . GLU A 1 196 ? 4.327 4.801 -21.988 1.00 94.12 196 GLU A O 1
ATOM 1542 N N . ARG A 1 197 ? 5.098 2.701 -22.216 1.00 93.50 197 ARG A N 1
ATOM 1543 C CA . ARG A 1 197 ? 6.437 3.109 -22.661 1.00 93.50 197 ARG A CA 1
ATOM 1544 C C . ARG A 1 197 ? 6.381 3.886 -23.973 1.00 93.50 197 ARG A C 1
ATOM 1546 O O . ARG A 1 197 ? 6.917 4.984 -24.026 1.00 93.50 197 ARG A O 1
ATOM 1553 N N . ARG A 1 198 ? 5.697 3.358 -24.996 1.00 93.38 198 ARG A N 1
ATOM 1554 C CA . ARG A 1 198 ? 5.560 4.038 -26.299 1.00 93.38 198 ARG A CA 1
ATOM 1555 C C . ARG A 1 198 ? 4.967 5.439 -26.142 1.00 93.38 198 ARG A C 1
ATOM 1557 O O . ARG A 1 198 ? 5.563 6.400 -26.611 1.00 93.38 198 ARG A O 1
ATOM 1564 N N . ARG A 1 199 ? 3.864 5.566 -25.393 1.00 91.06 199 ARG A N 1
ATOM 1565 C CA . ARG A 1 199 ? 3.230 6.864 -25.088 1.00 91.06 199 ARG A CA 1
ATOM 1566 C C . ARG A 1 199 ? 4.179 7.838 -24.390 1.00 91.06 199 ARG A C 1
ATOM 1568 O O . ARG A 1 199 ? 4.159 9.034 -24.663 1.00 91.06 199 ARG A O 1
ATOM 1575 N N . TYR A 1 200 ? 4.978 7.336 -23.453 1.00 90.62 200 TYR A N 1
ATOM 1576 C CA . TYR A 1 200 ? 5.920 8.155 -22.701 1.00 90.62 200 TYR A CA 1
ATOM 1577 C C . TYR A 1 200 ? 7.102 8.631 -23.550 1.00 90.62 200 TYR A C 1
ATOM 1579 O O . TYR A 1 200 ? 7.504 9.789 -23.433 1.00 90.62 200 TYR A O 1
ATOM 1587 N N . ASP A 1 201 ? 7.636 7.756 -24.401 1.00 91.38 201 ASP A N 1
ATOM 1588 C CA . ASP A 1 201 ? 8.736 8.075 -25.310 1.00 91.38 201 ASP A CA 1
ATOM 1589 C C . ASP A 1 201 ? 8.287 9.081 -26.382 1.00 91.38 201 ASP A C 1
ATOM 1591 O O . ASP A 1 201 ? 9.007 10.043 -26.641 1.00 91.38 201 ASP A O 1
ATOM 1595 N N . GLU A 1 202 ? 7.071 8.930 -26.923 1.00 91.25 202 GLU A N 1
ATOM 1596 C CA . GLU A 1 202 ? 6.432 9.914 -27.814 1.00 91.25 202 GLU A CA 1
ATOM 1597 C C . GLU A 1 202 ? 6.333 11.291 -27.137 1.00 91.25 202 GLU A C 1
ATOM 1599 O O . GLU A 1 202 ? 6.845 12.283 -27.649 1.00 91.25 202 GLU A O 1
ATOM 1604 N N . TRP A 1 203 ? 5.776 11.348 -25.923 1.00 88.00 203 TRP A N 1
ATOM 1605 C CA . TRP A 1 203 ? 5.656 12.598 -25.166 1.00 88.00 203 TRP A CA 1
ATOM 1606 C C . TRP A 1 203 ? 7.007 13.247 -24.817 1.00 88.00 203 TRP A C 1
ATOM 1608 O O . TRP A 1 203 ? 7.096 14.472 -24.716 1.00 88.00 203 TRP A O 1
ATOM 1618 N N . ARG A 1 204 ? 8.061 12.448 -24.595 1.00 85.56 204 ARG A N 1
ATOM 1619 C CA . ARG A 1 204 ? 9.420 12.959 -24.357 1.00 85.56 204 ARG A CA 1
ATOM 1620 C C . ARG A 1 204 ? 10.098 13.449 -25.633 1.00 85.56 204 ARG A C 1
ATOM 1622 O O . ARG A 1 204 ? 10.879 14.385 -25.534 1.00 85.56 204 ARG A O 1
ATOM 1629 N N . GLY A 1 205 ? 9.838 12.814 -26.776 1.00 76.56 205 GLY A N 1
ATOM 1630 C CA . GLY A 1 205 ? 10.394 13.200 -28.075 1.00 76.56 205 GLY A CA 1
ATOM 1631 C C . GLY A 1 205 ? 9.812 14.501 -28.636 1.00 76.56 205 GLY A C 1
ATOM 1632 O O . GLY A 1 205 ? 10.484 15.174 -29.410 1.00 76.56 205 GLY A O 1
ATOM 1633 N N . ASP A 1 206 ? 8.607 14.877 -28.203 1.00 64.38 206 ASP A N 1
ATOM 1634 C CA . ASP A 1 206 ? 7.932 16.133 -28.564 1.00 64.38 206 ASP A CA 1
ATOM 1635 C C . ASP A 1 206 ? 8.382 17.360 -27.730 1.00 64.38 206 ASP A C 1
ATOM 1637 O O . ASP A 1 206 ? 7.824 18.451 -27.883 1.00 64.38 206 ASP A O 1
ATOM 1641 N N . ARG A 1 207 ? 9.363 17.209 -26.826 1.00 54.50 207 ARG A N 1
ATOM 1642 C CA . ARG A 1 207 ? 9.929 18.285 -25.985 1.00 54.50 207 ARG A CA 1
ATOM 1643 C C . ARG A 1 207 ? 11.349 18.650 -26.389 1.00 54.50 207 ARG A C 1
ATOM 1645 O O . ARG A 1 207 ? 11.663 19.856 -26.275 1.00 54.50 207 ARG A O 1
#

pLDDT: mean 96.11, std 4.54, range [54.5, 98.75]

Sequence (207 aa):
PTHTWDRVGARNPVFDVRETACCVGLIPETFRRRPGAVRGLHPTHSCAAIGPLKEELLRGHETQVTPCGSRSPYQRLMRFGGRIVFLGVDLRVNTSFHALEEMAGVPWLFDRFEMLYAVDAEGRRVAVPSRRHCDWLPRDFPKMEPVLEREGALVRGQIGAADVLVVEAAGMERVVMPMLAENPFLLLEPGPAERERRRYDEWRGDR

Radius of gyration: 17.49 Å; chains: 1; bounding box: 38×43×51 Å

Foldseek 3Di:
DQFQQVPDFQVHQEAELPPRGGDPDDVQRVVCPDPQWDWAFDRGQIHIDHDDCRCVLRPCCLVDQENLDCSHSLVVCLVVQHKDKDWQDACQPPCSVLNLLVVLVQPQFFDDWTFHWGQYPVRDIDTRTYTDGDPPFHWDRRVCVVVCVVLVQWDWDHDVPIIMIMGRSNSCNVRVNVVCNVQVLVGTDPVSSVVVVVVVVVVVVVD